Protein AF-A0A7S2BJK7-F1 (afdb_monomer_lite)

Sequence (185 aa):
RLRRDLHELDRLGMIGEIQLATLSERVDGLISAYMGMNKIDKLCLPLPYSQLLKIFSIFFVFTVPFVMAPHVGIYTPFITLFLAAGYFGLDQVGAELESPWGVDENNLALLAIGNELCENLDTLARTVLRELKEERAAVANQHAAEVAAEVDACREEAKRQQHEQITAVLRKVLPHATQSMPAVV

InterPro domains:
  IPR044669 Voltage-dependent anion channel-forming protein YneE/VCCN1/2-like [PF25539] (2-121)
  IPR044669 Voltage-dependent anion channel-forming protein YneE/VCCN1/2-like [PTHR33281] (6-161)

Secondary structure (DSSP, 8-state):
-HHHHHHHHHHTT-S-HHHHHHHHHHHHHHHHHHHHHHHHHTT---HHHHHHHHHHHHHHHHHHHHHHHHHHGGGHHHHHHHHHHHHHHHHHHHHHHT-TTSSSTTS--HHHHHHHHHHHHHHHHHHHHHHHHHHHHHHHHHHHHHHHHHHHHHHHHHHHHHHHHHHHHHHHH-TT--S------

Radius of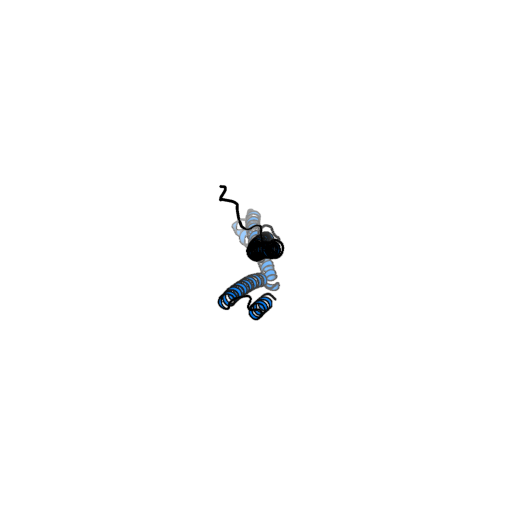 gyration: 43.46 Å; chains: 1; bounding box: 104×27×116 Å

Organism: NCBI:txid156173

Structure (mmCIF, N/CA/C/O backbone):
data_AF-A0A7S2BJK7-F1
#
_entry.id   AF-A0A7S2BJK7-F1
#
loop_
_atom_site.group_PDB
_atom_site.id
_atom_site.type_symbol
_atom_site.label_atom_id
_atom_site.label_alt_id
_atom_site.label_comp_id
_atom_site.label_asym_id
_atom_site.label_entity_id
_atom_site.label_seq_id
_atom_site.pdbx_PDB_ins_code
_atom_site.Cartn_x
_atom_site.Cartn_y
_atom_site.Cartn_z
_atom_site.occupancy
_atom_site.B_iso_or_equiv
_atom_site.auth_seq_id
_atom_site.auth_comp_id
_atom_site.auth_asym_id
_atom_site.auth_atom_id
_atom_site.pdbx_PDB_model_num
ATOM 1 N N . ARG A 1 1 ? -0.118 4.876 20.324 1.00 79.56 1 ARG A N 1
ATOM 2 C CA . ARG A 1 1 ? -1.384 5.293 20.977 1.00 79.56 1 ARG A CA 1
ATOM 3 C C . ARG A 1 1 ? -2.201 4.054 21.314 1.00 79.56 1 ARG A C 1
ATOM 5 O O . ARG A 1 1 ? -2.205 3.725 22.482 1.00 79.56 1 ARG A O 1
ATOM 12 N N . LEU A 1 2 ? -2.626 3.267 20.320 1.00 83.81 2 LEU A N 1
ATOM 13 C CA . LEU A 1 2 ? -3.377 2.010 20.493 1.00 83.81 2 LEU A CA 1
ATOM 14 C C . LEU A 1 2 ? -2.876 1.067 21.611 1.00 83.81 2 LEU A C 1
ATOM 16 O O . LEU A 1 2 ? -3.649 0.636 22.452 1.00 83.81 2 LEU A O 1
ATOM 20 N N . ARG A 1 3 ? -1.564 0.796 21.679 1.00 85.88 3 ARG A N 1
ATOM 21 C CA . ARG A 1 3 ? -0.989 -0.057 22.737 1.00 85.88 3 ARG A CA 1
ATOM 22 C C . ARG A 1 3 ? -1.177 0.509 24.149 1.00 85.88 3 ARG A C 1
ATOM 24 O O . ARG A 1 3 ? -1.358 -0.246 25.091 1.00 85.88 3 ARG A O 1
ATOM 31 N N . ARG A 1 4 ? -1.136 1.836 24.297 1.00 88.31 4 ARG A N 1
ATOM 32 C CA . ARG A 1 4 ? -1.397 2.495 25.582 1.00 88.31 4 ARG A CA 1
ATOM 33 C C . ARG A 1 4 ? -2.853 2.291 25.985 1.00 88.31 4 ARG A C 1
ATOM 35 O O . ARG A 1 4 ? -3.103 1.937 27.124 1.00 88.31 4 ARG A O 1
ATOM 42 N N . ASP A 1 5 ? -3.769 2.447 25.037 1.00 88.75 5 ASP A N 1
ATOM 43 C CA . ASP A 1 5 ? -5.204 2.303 25.284 1.00 88.75 5 ASP A CA 1
ATOM 44 C C . ASP A 1 5 ? -5.551 0.860 25.706 1.00 88.75 5 ASP A C 1
ATOM 46 O O . ASP A 1 5 ? -6.353 0.663 26.612 1.00 88.75 5 ASP A O 1
ATOM 50 N N . LEU A 1 6 ? -4.866 -0.149 25.148 1.00 88.12 6 LEU A N 1
ATOM 51 C CA . LEU A 1 6 ? -4.984 -1.547 25.592 1.00 88.12 6 LEU A CA 1
ATOM 52 C C . LEU A 1 6 ? -4.531 -1.764 27.038 1.00 88.12 6 LEU A C 1
ATOM 54 O O . LEU A 1 6 ? -5.227 -2.424 27.803 1.00 88.12 6 LEU A O 1
ATOM 58 N N . HIS A 1 7 ? -3.392 -1.188 27.426 1.00 87.25 7 HIS A N 1
ATOM 59 C CA . HIS A 1 7 ? -2.917 -1.275 28.808 1.00 87.25 7 HIS A CA 1
ATOM 60 C C . HIS A 1 7 ? -3.828 -0.534 29.797 1.00 87.25 7 HIS A C 1
ATOM 62 O O . HIS A 1 7 ? -3.935 -0.946 30.948 1.00 87.25 7 HIS A O 1
ATOM 68 N N . GLU A 1 8 ? -4.494 0.542 29.374 1.00 90.31 8 GLU A N 1
ATOM 69 C CA . GLU A 1 8 ? -5.494 1.216 30.211 1.00 90.31 8 GLU A CA 1
ATOM 70 C C . GLU A 1 8 ? -6.756 0.354 30.391 1.00 90.31 8 GLU A C 1
ATOM 72 O O . GLU A 1 8 ? -7.279 0.265 31.498 1.00 90.31 8 GLU A O 1
ATOM 77 N N . LEU A 1 9 ? -7.220 -0.342 29.347 1.00 87.75 9 LEU A N 1
ATOM 78 C CA . LEU A 1 9 ? -8.357 -1.270 29.454 1.00 87.75 9 LEU A CA 1
ATOM 79 C C . LEU A 1 9 ? -8.062 -2.461 30.379 1.00 87.75 9 LEU A C 1
ATOM 81 O O . LEU A 1 9 ? -8.937 -2.871 31.144 1.00 87.75 9 LEU A O 1
ATOM 85 N N . ASP A 1 10 ? -6.832 -2.976 30.33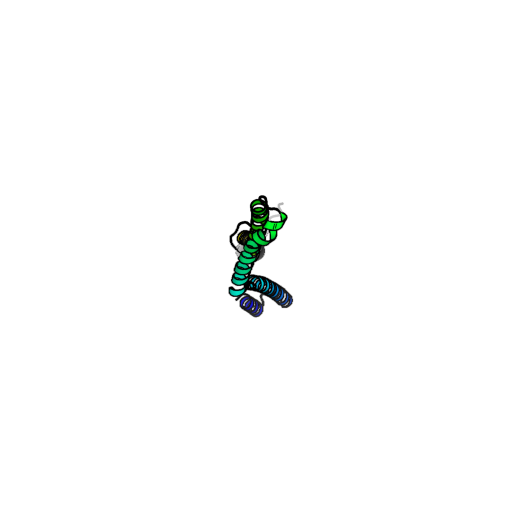4 1.00 89.38 10 ASP A N 1
ATOM 86 C CA . ASP A 1 10 ? -6.330 -4.013 31.244 1.00 89.38 10 ASP A CA 1
ATOM 87 C C . ASP A 1 10 ? -6.299 -3.516 32.697 1.00 89.38 10 ASP A C 1
ATOM 89 O O . ASP A 1 10 ? -6.856 -4.146 33.595 1.00 89.38 10 ASP A O 1
ATOM 93 N N . ARG A 1 11 ? -5.764 -2.308 32.927 1.00 88.50 11 ARG A N 1
ATOM 94 C CA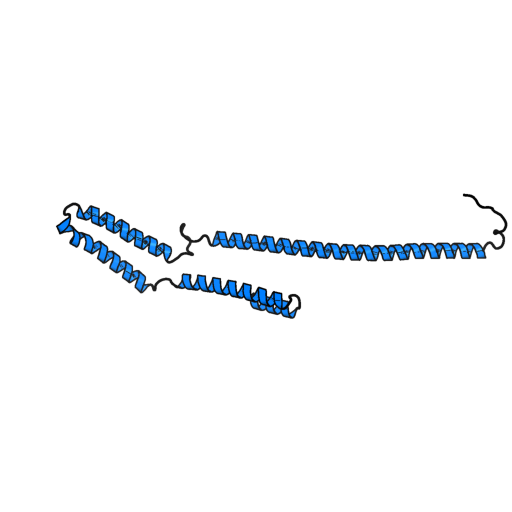 . ARG A 1 11 ? -5.774 -1.659 34.251 1.00 88.50 11 ARG A CA 1
ATOM 95 C C . ARG A 1 11 ? -7.173 -1.457 34.821 1.00 88.50 11 ARG A C 1
ATOM 97 O O . ARG A 1 11 ? -7.347 -1.526 36.035 1.00 88.50 11 ARG A O 1
ATOM 104 N N . LEU A 1 12 ? -8.151 -1.185 33.962 1.00 90.12 12 LEU A N 1
ATOM 105 C CA . LEU A 1 12 ? -9.554 -1.026 34.345 1.00 90.12 12 LEU A CA 1
ATOM 106 C C . LEU A 1 12 ? -10.272 -2.372 34.550 1.00 90.12 12 LEU A C 1
ATOM 108 O O . LEU A 1 12 ? -11.448 -2.372 34.907 1.00 90.12 12 LEU A O 1
ATOM 112 N N . GLY A 1 13 ? -9.594 -3.507 34.333 1.00 86.44 13 GLY A N 1
ATOM 113 C CA . GLY A 1 13 ? -10.163 -4.849 34.472 1.00 86.44 13 GLY A CA 1
ATOM 114 C C . GLY A 1 13 ? -11.275 -5.149 33.464 1.00 86.44 13 GLY A C 1
ATOM 115 O O . GLY A 1 13 ? -12.081 -6.046 33.694 1.00 86.44 13 GLY A O 1
ATOM 116 N N . MET A 1 14 ? -11.355 -4.382 32.369 1.00 84.25 14 MET A N 1
ATOM 117 C CA . MET A 1 14 ? -12.428 -4.499 31.374 1.00 84.25 14 MET A CA 1
ATOM 118 C C . MET A 1 14 ? -12.173 -5.589 30.327 1.00 84.25 14 MET A C 1
ATOM 120 O O . MET A 1 14 ? -13.089 -5.955 29.595 1.00 84.25 14 MET A O 1
ATOM 124 N N . ILE A 1 15 ? -10.944 -6.100 30.242 1.00 85.69 15 ILE A N 1
ATOM 125 C CA . ILE A 1 15 ? -10.534 -7.149 29.305 1.00 85.69 15 ILE A CA 1
ATOM 126 C C . ILE A 1 15 ? -9.790 -8.251 30.057 1.00 85.69 15 ILE A C 1
ATOM 128 O O . ILE A 1 15 ? -8.997 -7.976 30.953 1.00 85.69 15 ILE A O 1
ATOM 132 N N . GLY A 1 16 ? -10.061 -9.508 29.704 1.00 86.81 16 GLY A N 1
ATOM 133 C CA . GLY A 1 16 ? -9.366 -10.653 30.296 1.00 86.81 16 GLY A CA 1
ATOM 134 C C . GLY A 1 16 ? -7.948 -10.822 29.740 1.00 86.81 16 GLY A C 1
ATOM 135 O O . GLY A 1 16 ? -7.671 -10.438 28.605 1.00 86.81 16 GLY A O 1
ATOM 136 N N . GLU A 1 17 ? -7.065 -11.481 30.492 1.00 87.62 17 GLU A N 1
ATOM 137 C CA . GLU A 1 17 ? -5.652 -11.688 30.120 1.00 87.62 17 GLU A CA 1
ATOM 138 C C . GLU A 1 17 ? -5.482 -12.349 28.735 1.00 87.62 17 GLU A C 1
ATOM 140 O O . GLU A 1 17 ? -4.688 -11.902 27.907 1.00 87.62 17 GLU A O 1
ATOM 145 N N . ILE A 1 18 ? -6.303 -13.360 28.427 1.00 89.56 18 ILE A N 1
ATOM 146 C CA . ILE A 1 18 ? -6.294 -14.048 27.123 1.00 89.56 18 ILE A CA 1
ATOM 147 C C . ILE A 1 18 ? -6.727 -13.102 25.988 1.00 89.56 18 ILE A C 1
ATOM 149 O O . ILE A 1 18 ? -6.167 -13.137 24.888 1.00 89.56 18 ILE A O 1
ATOM 153 N N . GLN A 1 19 ? -7.716 -12.240 26.244 1.00 88.50 19 GLN A N 1
ATOM 154 C CA . GLN A 1 19 ? -8.206 -11.267 25.263 1.00 88.50 19 GLN A CA 1
ATOM 155 C C . GLN A 1 19 ? -7.153 -10.188 25.003 1.00 88.50 19 GLN A C 1
ATOM 157 O O . GLN A 1 19 ? -6.914 -9.841 23.846 1.00 88.50 19 GLN A O 1
ATOM 162 N N . LEU A 1 20 ? -6.481 -9.710 26.055 1.00 89.56 20 LEU A N 1
ATOM 163 C CA . LEU A 1 20 ? -5.379 -8.757 25.949 1.00 89.56 20 LEU A CA 1
ATOM 164 C C . LEU A 1 20 ? -4.221 -9.332 25.128 1.00 89.56 20 LEU A C 1
ATOM 166 O O . LEU A 1 20 ? -3.739 -8.662 24.214 1.00 89.56 20 LEU A O 1
ATOM 170 N N . ALA A 1 21 ? -3.806 -10.570 25.412 1.00 89.44 21 ALA A N 1
ATOM 171 C CA . ALA A 1 21 ? -2.742 -11.241 24.669 1.00 89.44 21 ALA A CA 1
ATOM 172 C C . ALA A 1 21 ? -3.096 -11.367 23.179 1.00 89.44 21 ALA A C 1
ATOM 174 O O . ALA A 1 21 ? -2.317 -10.958 22.316 1.00 89.44 21 ALA A O 1
ATOM 175 N N . THR A 1 22 ? -4.314 -11.836 22.885 1.00 92.62 22 THR A N 1
ATOM 176 C CA . THR A 1 22 ? -4.813 -11.969 21.508 1.00 92.62 22 THR A CA 1
ATOM 177 C C . THR A 1 22 ? -4.839 -10.616 20.798 1.00 92.62 22 THR A C 1
ATOM 179 O O . THR A 1 22 ? -4.395 -10.493 19.658 1.00 92.62 22 THR A O 1
ATOM 182 N N . LEU A 1 23 ? -5.343 -9.571 21.455 1.00 90.44 23 LEU A N 1
ATOM 183 C CA . LEU A 1 23 ? -5.463 -8.247 20.853 1.00 90.44 23 LEU A CA 1
ATOM 184 C C . LEU A 1 23 ? -4.093 -7.593 20.639 1.00 90.44 23 LEU A C 1
ATOM 186 O O . LEU A 1 23 ? -3.870 -6.987 19.591 1.00 90.44 23 LEU A O 1
ATOM 190 N N . SER A 1 24 ? -3.153 -7.770 21.571 1.00 91.56 24 SER A N 1
ATOM 191 C CA . SER A 1 24 ? -1.766 -7.327 21.396 1.00 91.56 24 SER A CA 1
ATOM 192 C C . SER A 1 24 ? -1.119 -7.994 20.182 1.00 91.56 24 SER A C 1
ATOM 194 O O . SER A 1 24 ? -0.509 -7.301 19.370 1.00 91.56 24 SER A O 1
ATOM 196 N N . GLU A 1 25 ? -1.308 -9.305 20.004 1.00 93.75 25 GLU A N 1
ATOM 197 C CA . GLU A 1 25 ? -0.796 -10.038 18.840 1.00 93.75 25 GLU A CA 1
ATOM 198 C C . GLU A 1 25 ? -1.386 -9.504 17.523 1.00 93.75 25 GLU A C 1
ATOM 200 O O . GLU A 1 25 ? -0.655 -9.275 16.557 1.00 93.75 25 GLU A O 1
ATOM 205 N N . ARG A 1 26 ? -2.697 -9.222 17.481 1.00 93.44 26 ARG A N 1
ATOM 206 C CA . ARG A 1 26 ? -3.344 -8.618 16.298 1.00 93.44 26 ARG A CA 1
ATOM 207 C C . ARG A 1 26 ? -2.770 -7.239 15.972 1.00 93.44 26 ARG A C 1
ATOM 209 O O . ARG A 1 26 ? -2.543 -6.931 14.800 1.00 93.44 26 ARG A O 1
ATOM 216 N N . VAL A 1 27 ? -2.519 -6.418 16.992 1.00 93.00 27 VAL A N 1
ATOM 217 C CA . VAL A 1 27 ? -1.909 -5.091 16.825 1.00 93.00 27 VAL A CA 1
ATOM 218 C C . VAL A 1 27 ? -0.474 -5.202 16.319 1.00 93.00 27 VAL A C 1
ATOM 220 O O . VAL A 1 27 ? -0.088 -4.455 15.419 1.00 93.00 27 VAL A O 1
ATOM 223 N N . ASP A 1 28 ? 0.303 -6.145 16.843 1.00 93.56 28 ASP A N 1
ATOM 224 C CA . ASP A 1 28 ? 1.668 -6.394 16.381 1.00 93.56 28 ASP A CA 1
ATOM 225 C C . ASP A 1 28 ? 1.692 -6.883 14.929 1.00 93.56 28 ASP A C 1
ATOM 227 O O . ASP A 1 28 ? 2.518 -6.420 14.138 1.00 93.56 28 ASP A O 1
ATOM 231 N N . GLY A 1 29 ? 0.726 -7.720 14.540 1.00 95.56 29 GLY A N 1
ATOM 232 C CA . GLY A 1 29 ? 0.508 -8.114 13.148 1.00 95.56 29 GLY A CA 1
ATOM 233 C C . GLY A 1 29 ? 0.257 -6.917 12.225 1.00 95.56 29 GLY A C 1
ATOM 234 O O . GLY A 1 29 ? 0.895 -6.805 11.176 1.00 95.56 29 GLY A O 1
ATOM 235 N N . LEU A 1 30 ? -0.602 -5.976 12.634 1.00 93.19 30 LEU A N 1
ATOM 236 C CA . LEU A 1 30 ? -0.876 -4.755 11.866 1.00 93.19 30 LEU A CA 1
ATOM 237 C C . LEU A 1 30 ? 0.370 -3.867 11.730 1.00 93.19 30 LEU A C 1
ATOM 239 O O . LEU A 1 30 ? 0.657 -3.358 10.646 1.00 93.19 30 LEU A O 1
ATOM 243 N N . ILE A 1 31 ? 1.130 -3.698 12.817 1.00 94.12 31 ILE A N 1
ATOM 244 C CA . ILE A 1 31 ? 2.381 -2.926 12.803 1.00 94.12 31 ILE A CA 1
ATOM 245 C C . ILE A 1 31 ? 3.397 -3.581 11.865 1.00 94.12 31 ILE A C 1
ATOM 247 O O . ILE A 1 31 ? 4.037 -2.881 11.082 1.00 94.12 31 ILE A O 1
ATOM 251 N N . SER A 1 32 ? 3.529 -4.907 11.913 1.00 95.75 32 SER A N 1
ATOM 252 C CA . SER A 1 32 ? 4.434 -5.657 11.039 1.00 95.75 32 SER A CA 1
ATOM 253 C C . SER A 1 32 ? 4.071 -5.477 9.562 1.00 95.75 32 SER A C 1
ATOM 255 O O . SER A 1 32 ? 4.936 -5.134 8.753 1.00 95.75 32 SER A O 1
ATOM 257 N N . ALA A 1 33 ? 2.784 -5.593 9.217 1.00 94.00 33 ALA A N 1
ATOM 258 C CA . ALA A 1 33 ? 2.298 -5.350 7.860 1.00 94.00 33 ALA A CA 1
ATOM 259 C C . ALA A 1 33 ? 2.572 -3.907 7.400 1.00 94.00 33 ALA A C 1
ATOM 261 O O . ALA A 1 33 ? 3.090 -3.695 6.303 1.00 94.00 33 ALA A O 1
ATOM 262 N N . TYR A 1 34 ? 2.309 -2.916 8.260 1.00 92.12 34 TYR A N 1
ATOM 263 C CA . TYR A 1 34 ? 2.614 -1.511 7.979 1.00 92.12 34 TYR A CA 1
ATOM 264 C C . TYR A 1 34 ? 4.108 -1.269 7.743 1.00 92.12 34 TYR A C 1
ATOM 266 O O . TYR A 1 34 ? 4.486 -0.593 6.787 1.00 92.12 34 TYR A O 1
ATOM 274 N N . MET A 1 35 ? 4.971 -1.848 8.577 1.00 93.56 35 MET A N 1
ATOM 275 C CA . MET A 1 35 ? 6.420 -1.755 8.397 1.00 93.56 35 MET A CA 1
ATOM 276 C C . MET A 1 35 ? 6.878 -2.442 7.108 1.00 93.56 35 MET A C 1
ATOM 278 O O . MET A 1 35 ? 7.785 -1.935 6.450 1.00 93.56 35 MET A O 1
ATOM 282 N N . GLY A 1 36 ? 6.236 -3.547 6.721 1.00 92.44 36 GLY A N 1
ATOM 283 C CA . GLY A 1 36 ? 6.449 -4.206 5.434 1.00 92.44 36 GLY A CA 1
ATOM 284 C C . GLY A 1 36 ? 6.137 -3.285 4.256 1.00 92.44 36 GLY A C 1
ATOM 285 O O . GLY A 1 36 ? 6.996 -3.091 3.398 1.00 92.44 36 GLY A O 1
ATOM 286 N N . MET A 1 37 ? 4.962 -2.647 4.259 1.00 90.50 37 MET A N 1
ATOM 287 C CA . MET A 1 37 ? 4.580 -1.671 3.228 1.00 90.50 37 MET A CA 1
ATOM 288 C C . MET A 1 37 ? 5.556 -0.490 3.182 1.00 90.50 37 MET A C 1
ATOM 290 O O . MET A 1 37 ? 6.104 -0.188 2.131 1.00 90.50 37 MET A O 1
ATOM 294 N N . ASN A 1 38 ? 5.868 0.106 4.336 1.00 89.19 38 ASN A N 1
ATOM 295 C CA . ASN A 1 38 ? 6.811 1.224 4.454 1.00 89.19 38 ASN A CA 1
ATOM 296 C C . ASN A 1 38 ? 8.231 0.857 3.993 1.00 89.19 38 ASN A C 1
ATOM 298 O O . ASN A 1 38 ? 8.975 1.709 3.518 1.00 89.19 38 ASN A O 1
ATOM 302 N N . LYS A 1 39 ? 8.640 -0.406 4.159 1.00 90.56 39 LYS A N 1
ATOM 303 C CA . LYS A 1 39 ? 9.922 -0.884 3.644 1.00 90.56 39 LYS A CA 1
ATOM 304 C C . LYS A 1 39 ? 9.905 -0.896 2.125 1.00 90.56 39 LYS A C 1
ATOM 306 O O . LYS A 1 39 ? 10.843 -0.378 1.541 1.00 90.56 39 LYS A O 1
ATOM 311 N N . ILE A 1 40 ? 8.874 -1.478 1.515 1.00 88.19 40 ILE A N 1
ATOM 312 C CA . ILE A 1 40 ? 8.778 -1.578 0.057 1.00 88.19 40 ILE A CA 1
ATOM 313 C C . ILE A 1 40 ? 8.612 -0.169 -0.560 1.00 88.19 40 ILE A C 1
ATOM 315 O O . ILE A 1 40 ? 9.263 0.117 -1.554 1.00 88.19 40 ILE A O 1
ATOM 319 N N . ASP A 1 41 ? 7.892 0.749 0.092 1.00 85.38 41 ASP A N 1
ATOM 320 C CA . ASP A 1 41 ? 7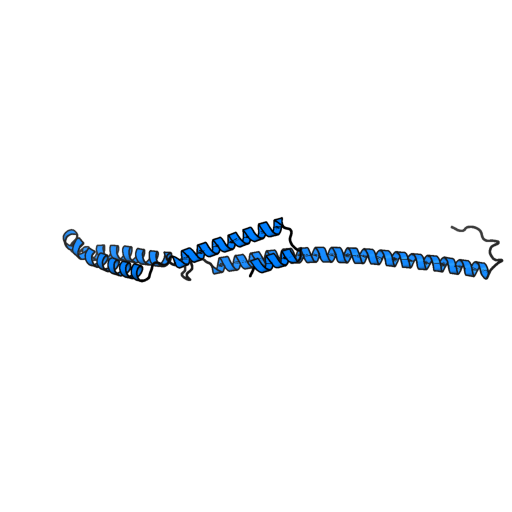.796 2.172 -0.300 1.00 85.38 41 ASP A CA 1
ATOM 321 C C . ASP A 1 41 ? 9.146 2.893 -0.262 1.00 85.38 41 ASP A C 1
ATOM 323 O O . ASP A 1 41 ? 9.484 3.690 -1.130 1.00 85.38 41 ASP A O 1
ATOM 327 N N . LYS A 1 42 ? 9.991 2.547 0.708 1.00 82.31 42 LYS A N 1
ATOM 328 C CA . LYS A 1 42 ? 11.341 3.109 0.829 1.00 82.31 42 LYS A CA 1
ATOM 329 C C . LYS A 1 42 ? 12.397 2.380 0.004 1.00 82.31 42 LYS A C 1
ATOM 331 O O . LYS A 1 42 ? 13.550 2.810 0.029 1.00 82.31 42 LYS A O 1
ATOM 336 N N . LEU A 1 43 ? 12.048 1.298 -0.698 1.00 81.94 43 LEU A N 1
ATOM 337 C CA . LEU A 1 43 ? 12.975 0.597 -1.595 1.00 81.94 43 LEU A CA 1
ATOM 338 C C . LEU A 1 43 ? 13.206 1.340 -2.914 1.00 81.94 43 LEU A C 1
ATOM 340 O O . LEU A 1 43 ? 13.990 0.844 -3.723 1.00 81.94 43 LEU A O 1
ATOM 344 N N . CYS A 1 44 ? 12.589 2.510 -3.116 1.00 73.56 44 CYS A N 1
ATOM 345 C CA . CYS A 1 44 ? 12.892 3.400 -4.231 1.00 73.56 44 CYS A CA 1
ATOM 346 C C . CYS A 1 44 ? 14.404 3.466 -4.466 1.00 73.56 44 CYS A C 1
ATOM 348 O O . CYS A 1 44 ? 15.185 3.779 -3.557 1.00 73.56 44 CYS A O 1
ATOM 350 N N . LEU A 1 45 ? 14.813 3.126 -5.688 1.00 80.12 45 LEU A N 1
ATOM 351 C CA . LEU A 1 45 ? 16.216 3.095 -6.062 1.00 80.12 45 LEU A CA 1
ATOM 352 C C . LEU A 1 45 ? 16.843 4.466 -5.774 1.00 80.12 45 LEU A C 1
ATOM 354 O O . LEU A 1 45 ? 16.214 5.500 -6.023 1.00 80.12 45 LEU A O 1
ATOM 358 N N . PRO A 1 46 ? 18.078 4.519 -5.242 1.00 86.62 46 PRO A N 1
ATOM 359 C CA . PRO A 1 46 ? 18.745 5.790 -5.020 1.00 86.62 46 PRO A CA 1
ATOM 360 C C . PRO A 1 46 ? 18.755 6.616 -6.307 1.00 86.62 46 PRO A C 1
ATOM 362 O O . PRO A 1 46 ? 19.126 6.102 -7.360 1.00 86.62 46 PRO A O 1
ATOM 365 N N . LEU A 1 47 ? 18.425 7.907 -6.212 1.00 85.06 47 LEU A N 1
ATOM 366 C CA . LEU A 1 47 ? 18.343 8.820 -7.361 1.00 85.06 47 LEU A CA 1
ATOM 367 C C . LEU A 1 47 ? 19.522 8.696 -8.360 1.00 85.06 47 LEU A C 1
ATOM 369 O O . LEU A 1 47 ? 19.269 8.678 -9.567 1.00 85.06 47 LEU A O 1
ATOM 373 N N . PRO A 1 48 ? 20.796 8.558 -7.924 1.00 91.94 48 PRO A N 1
ATOM 374 C CA . PRO A 1 48 ? 21.912 8.409 -8.859 1.00 91.94 48 PRO A CA 1
ATOM 375 C C . PRO A 1 48 ? 21.842 7.133 -9.708 1.00 91.94 48 PRO A C 1
ATOM 377 O O . PRO A 1 48 ? 22.313 7.126 -10.843 1.00 91.94 48 PRO A O 1
ATOM 380 N N . TYR A 1 49 ? 21.257 6.057 -9.177 1.00 90.44 49 TYR A N 1
ATOM 381 C CA . TYR A 1 49 ? 21.128 4.784 -9.879 1.00 90.44 49 TYR A CA 1
ATOM 382 C C . TYR A 1 49 ? 20.112 4.881 -11.021 1.00 90.44 49 TYR A C 1
ATOM 384 O O . TYR A 1 49 ? 20.450 4.559 -12.159 1.00 90.44 49 TYR A O 1
ATOM 392 N N . SER A 1 50 ? 18.918 5.419 -10.759 1.00 89.69 50 SER A N 1
ATOM 393 C CA . SER A 1 50 ? 17.891 5.617 -11.794 1.00 89.69 50 SER A CA 1
ATOM 394 C C . SER A 1 50 ? 18.366 6.579 -12.891 1.00 89.69 50 SER A C 1
ATOM 396 O O . SER A 1 50 ? 18.135 6.347 -14.078 1.00 89.69 50 SER A O 1
ATOM 398 N N . GLN A 1 51 ? 19.117 7.625 -12.526 1.00 92.81 51 GLN A N 1
ATOM 399 C CA . GLN A 1 51 ? 19.732 8.531 -13.503 1.00 92.81 51 GLN A CA 1
ATOM 400 C C . GLN A 1 51 ? 20.775 7.823 -14.375 1.00 92.81 51 GLN A C 1
ATOM 402 O O . GLN A 1 51 ? 20.772 7.992 -15.597 1.00 92.81 51 GLN A O 1
ATOM 407 N N . LEU A 1 52 ? 21.647 7.010 -13.770 1.00 94.62 52 LEU A N 1
ATOM 408 C CA . LEU A 1 52 ? 22.661 6.259 -14.507 1.00 94.62 52 LEU A CA 1
ATOM 409 C C . LEU A 1 52 ? 22.025 5.250 -15.473 1.00 94.62 52 LEU A C 1
ATOM 411 O O . LEU A 1 52 ? 22.463 5.153 -16.621 1.00 94.62 52 LEU A O 1
ATOM 415 N N . LEU A 1 53 ? 20.965 4.557 -15.046 1.00 92.75 53 LEU A N 1
ATOM 416 C CA . LEU A 1 53 ? 20.195 3.651 -15.902 1.00 92.75 53 LEU A CA 1
ATOM 417 C C . LEU A 1 53 ? 19.581 4.375 -17.101 1.00 92.75 53 LEU A C 1
ATOM 419 O O . LEU A 1 53 ? 19.673 3.876 -18.226 1.00 92.75 53 LEU A O 1
ATOM 423 N N . LYS A 1 54 ? 19.014 5.570 -16.897 1.00 93.25 54 LYS A N 1
ATOM 424 C CA . LYS A 1 54 ? 18.442 6.363 -17.993 1.00 93.25 54 LYS A CA 1
ATOM 425 C C . LYS A 1 54 ? 19.509 6.782 -19.003 1.00 93.25 54 LYS A C 1
ATOM 427 O O . LYS A 1 54 ? 19.303 6.653 -20.209 1.00 93.25 54 LYS A O 1
ATOM 432 N N . ILE A 1 55 ? 20.665 7.235 -18.517 1.00 95.88 55 ILE A N 1
ATOM 433 C CA . ILE A 1 55 ? 21.799 7.617 -19.368 1.00 95.88 55 ILE A CA 1
ATOM 434 C C . ILE A 1 55 ? 22.279 6.406 -20.179 1.00 95.88 55 ILE A C 1
ATOM 436 O O . ILE A 1 55 ? 22.394 6.499 -21.401 1.00 95.88 55 ILE A O 1
ATOM 440 N N . PHE A 1 56 ? 22.496 5.258 -19.531 1.00 95.50 56 PHE A N 1
ATOM 441 C CA . PHE A 1 56 ? 22.931 4.031 -20.204 1.00 95.50 56 PHE A CA 1
ATOM 442 C C . PHE A 1 56 ? 21.925 3.559 -21.262 1.00 95.50 56 PHE A C 1
ATOM 444 O O . PHE A 1 56 ? 22.311 3.223 -22.380 1.00 95.50 56 PHE A O 1
ATOM 451 N N . SER A 1 57 ? 20.634 3.610 -20.941 1.00 94.12 57 SER A N 1
ATOM 452 C CA . SER A 1 57 ? 19.534 3.274 -21.848 1.00 94.12 57 SER A CA 1
ATOM 453 C C . SER A 1 57 ? 19.528 4.134 -23.113 1.00 94.12 57 SER A C 1
ATOM 455 O O . SER A 1 57 ? 19.391 3.615 -24.222 1.00 94.12 57 SER A O 1
ATOM 457 N N . ILE A 1 58 ? 19.751 5.443 -22.966 1.00 94.56 58 ILE A N 1
ATOM 458 C CA . ILE A 1 58 ? 19.861 6.366 -24.103 1.00 94.56 58 ILE A CA 1
ATOM 459 C C . ILE A 1 58 ? 21.086 6.022 -24.959 1.00 94.56 58 ILE A C 1
ATOM 461 O O . ILE A 1 58 ? 20.963 5.933 -26.181 1.00 94.56 58 ILE A O 1
ATOM 465 N N . PHE A 1 59 ? 22.248 5.771 -24.344 1.00 96.44 59 PHE A N 1
ATOM 466 C CA . PHE A 1 59 ? 23.453 5.358 -25.075 1.00 96.44 59 PHE A CA 1
ATOM 467 C C . PHE A 1 59 ? 23.263 4.037 -25.825 1.00 96.44 59 PHE A C 1
ATOM 469 O O . PHE A 1 59 ? 23.716 3.908 -26.966 1.00 96.44 59 PHE A O 1
ATOM 476 N N . PHE A 1 60 ? 22.578 3.069 -25.215 1.00 94.94 60 PHE A N 1
ATOM 477 C CA . PHE A 1 60 ? 22.286 1.783 -25.836 1.00 94.94 60 PHE A CA 1
ATOM 478 C C . PHE A 1 60 ? 21.443 1.964 -27.103 1.00 94.94 60 PHE A C 1
ATOM 480 O O . PHE A 1 60 ? 21.886 1.583 -28.188 1.00 94.94 60 PHE A O 1
ATOM 487 N N . VAL A 1 61 ? 20.288 2.632 -26.998 1.00 95.00 61 VAL A N 1
ATOM 488 C CA . VAL A 1 61 ? 19.399 2.882 -28.147 1.00 95.00 61 VAL A CA 1
ATOM 489 C C . VAL A 1 61 ? 20.092 3.732 -29.219 1.00 95.00 61 VAL A C 1
ATOM 491 O O . VAL A 1 61 ? 19.920 3.473 -30.408 1.00 95.00 61 VAL A O 1
ATOM 494 N N . PHE A 1 62 ? 20.928 4.697 -28.821 1.00 95.12 62 PHE A N 1
ATOM 495 C CA . PHE A 1 62 ? 21.712 5.508 -29.755 1.00 95.12 62 PHE A CA 1
ATOM 496 C C . PHE A 1 62 ? 22.767 4.695 -30.519 1.00 95.12 62 PHE A C 1
ATOM 498 O O . PHE A 1 62 ? 23.049 4.999 -31.674 1.00 95.12 62 PHE A O 1
ATOM 505 N N . THR A 1 63 ? 23.331 3.647 -29.913 1.00 96.06 63 THR A N 1
ATOM 506 C CA . THR A 1 63 ? 24.376 2.812 -30.534 1.00 96.06 63 THR A CA 1
ATOM 507 C C . THR A 1 63 ? 23.798 1.779 -31.510 1.00 96.06 63 THR A C 1
ATOM 509 O O . THR A 1 63 ? 24.420 1.474 -32.530 1.00 96.06 63 THR A O 1
ATOM 512 N N . VAL A 1 64 ? 22.585 1.277 -31.253 1.00 95.31 64 VAL A N 1
ATOM 513 C CA . VAL A 1 64 ? 21.882 0.288 -32.096 1.00 95.31 64 VAL A CA 1
ATOM 514 C C . VAL A 1 64 ? 21.871 0.612 -33.602 1.00 95.31 64 VAL A C 1
ATOM 516 O O . VAL A 1 64 ? 22.221 -0.282 -34.377 1.00 95.31 64 VAL A O 1
ATOM 519 N N . PRO A 1 65 ? 21.512 1.823 -34.077 1.00 93.88 65 PRO A N 1
ATOM 520 C CA . PRO A 1 65 ? 21.466 2.102 -35.512 1.00 93.88 65 PRO A CA 1
ATOM 521 C C . PRO A 1 65 ? 22.842 1.992 -36.177 1.00 93.88 65 PRO A C 1
ATOM 523 O O . PRO A 1 65 ? 22.924 1.540 -37.315 1.00 93.88 65 PRO A O 1
ATOM 526 N N . PHE A 1 66 ? 23.927 2.332 -35.474 1.00 94.44 66 PHE A N 1
ATOM 527 C CA . PHE A 1 66 ? 25.290 2.187 -35.999 1.00 94.44 66 PHE A CA 1
ATOM 528 C C . PHE A 1 66 ? 25.692 0.720 -36.141 1.00 94.44 66 PHE A C 1
ATOM 530 O O . PHE A 1 66 ? 26.334 0.350 -37.122 1.00 94.44 66 PHE A O 1
ATOM 537 N N . VAL A 1 67 ? 25.274 -0.120 -35.192 1.00 94.06 67 VAL A N 1
ATOM 538 C CA . VAL A 1 67 ? 25.507 -1.570 -35.241 1.00 94.06 67 VAL A CA 1
ATOM 539 C C . VAL A 1 67 ? 24.674 -2.222 -36.343 1.00 94.06 67 VAL A C 1
ATOM 541 O O . VAL A 1 67 ? 25.159 -3.114 -37.030 1.00 94.06 67 VAL A O 1
ATOM 544 N N . MET A 1 68 ? 23.433 -1.773 -36.546 1.00 93.44 68 MET A N 1
ATOM 545 C CA . MET A 1 68 ? 22.516 -2.373 -37.518 1.00 93.44 68 MET A CA 1
ATOM 546 C C . MET A 1 68 ? 22.665 -1.842 -38.946 1.00 93.44 68 MET A C 1
ATOM 548 O O . MET A 1 68 ? 22.273 -2.536 -39.885 1.00 93.44 68 MET A O 1
ATOM 552 N N . ALA A 1 69 ? 23.221 -0.646 -39.154 1.00 93.50 69 ALA A N 1
ATOM 553 C CA . ALA A 1 69 ? 23.384 -0.056 -40.487 1.00 93.50 69 ALA A CA 1
ATOM 554 C C . ALA A 1 69 ? 24.076 -0.989 -41.511 1.00 93.50 69 ALA A C 1
ATOM 556 O O . ALA A 1 69 ? 23.552 -1.110 -42.621 1.00 93.50 69 ALA A O 1
ATOM 557 N N . PRO A 1 70 ? 25.165 -1.716 -41.174 1.00 92.94 70 PRO A N 1
ATOM 558 C CA . PRO A 1 70 ? 25.814 -2.643 -42.106 1.00 92.94 70 PRO A CA 1
ATOM 559 C C . PRO A 1 70 ? 24.984 -3.891 -42.441 1.00 92.94 70 PRO A C 1
ATOM 561 O O . PRO A 1 70 ? 25.211 -4.509 -43.476 1.00 92.94 70 PRO A O 1
ATOM 564 N N . HIS A 1 71 ? 24.043 -4.282 -41.575 1.00 92.81 71 HIS A N 1
ATOM 565 C CA . HIS A 1 71 ? 23.272 -5.519 -41.724 1.00 92.81 71 HIS A CA 1
ATOM 566 C C . HIS A 1 71 ? 21.952 -5.323 -42.474 1.00 92.81 71 HIS A C 1
ATOM 568 O O . HIS A 1 71 ? 21.548 -6.208 -43.226 1.00 92.81 71 HIS A O 1
ATOM 574 N N . VAL A 1 72 ? 21.270 -4.189 -42.263 1.00 91.88 72 VAL A N 1
ATOM 575 C CA . VAL A 1 72 ? 19.885 -3.984 -42.737 1.00 91.88 72 VAL A CA 1
ATOM 576 C C . VAL A 1 72 ? 19.682 -2.729 -43.595 1.00 91.88 72 VAL A C 1
ATOM 578 O O . VAL A 1 72 ? 18.601 -2.541 -44.161 1.00 91.88 72 VAL A O 1
ATOM 581 N N . GLY A 1 73 ? 20.713 -1.892 -43.754 1.00 91.94 73 GLY A N 1
ATOM 582 C CA . GLY A 1 73 ? 20.715 -0.757 -44.680 1.00 91.94 73 GLY A CA 1
ATOM 583 C C . GLY A 1 73 ? 19.552 0.218 -44.457 1.00 91.94 73 GLY A C 1
ATOM 584 O O . GLY A 1 73 ? 19.398 0.797 -43.387 1.00 91.94 73 GLY A O 1
ATOM 585 N N . ILE A 1 74 ? 18.709 0.414 -45.476 1.00 93.56 74 ILE A N 1
ATOM 586 C CA . ILE A 1 74 ? 17.603 1.390 -45.434 1.00 93.56 74 ILE A CA 1
ATOM 587 C C . ILE A 1 74 ? 16.506 1.040 -44.415 1.00 93.56 74 ILE A C 1
ATOM 589 O O . ILE A 1 74 ? 15.754 1.916 -43.993 1.00 93.56 74 ILE A O 1
ATOM 593 N N . TYR A 1 75 ? 16.419 -0.224 -43.989 1.00 94.56 75 TYR A N 1
ATOM 594 C CA . TYR A 1 75 ? 15.438 -0.663 -42.993 1.00 94.56 75 TYR A CA 1
ATOM 595 C C . TYR A 1 75 ? 15.883 -0.400 -41.547 1.00 94.56 75 TYR A C 1
ATOM 597 O O . TYR A 1 75 ? 15.062 -0.467 -40.631 1.00 94.56 75 TYR A O 1
ATOM 605 N N . THR A 1 76 ? 17.155 -0.051 -41.328 1.00 94.25 76 THR A N 1
ATOM 606 C CA . THR A 1 76 ? 17.721 0.267 -40.010 1.00 94.25 76 THR A CA 1
ATOM 607 C C . THR A 1 76 ? 16.893 1.262 -39.185 1.00 94.25 76 THR A C 1
ATOM 609 O O . THR A 1 76 ? 16.637 0.942 -38.022 1.00 94.25 76 THR A O 1
ATOM 612 N N . PRO A 1 77 ? 16.419 2.418 -39.702 1.00 92.75 77 PRO A N 1
ATOM 613 C CA . PRO A 1 77 ? 15.592 3.334 -38.912 1.00 92.75 77 PRO A CA 1
ATOM 614 C C . PRO A 1 77 ? 14.276 2.706 -38.438 1.00 92.75 77 PRO A C 1
ATOM 616 O O . PRO A 1 77 ? 13.885 2.936 -37.300 1.00 92.75 77 PRO A O 1
ATOM 619 N N . PHE A 1 78 ? 13.619 1.873 -39.251 1.00 95.38 78 PHE A N 1
ATOM 620 C CA . PHE A 1 78 ? 12.360 1.221 -38.868 1.00 95.38 78 PHE A CA 1
ATOM 621 C C . PHE A 1 78 ? 12.561 0.207 -37.739 1.00 95.38 78 PHE A C 1
ATOM 623 O O . PHE A 1 78 ? 11.823 0.212 -36.755 1.00 95.38 78 PHE A O 1
ATOM 630 N N . ILE A 1 79 ? 13.593 -0.632 -37.855 1.00 94.00 79 ILE A N 1
ATOM 631 C CA . ILE A 1 79 ? 13.913 -1.648 -36.843 1.00 94.00 79 ILE A CA 1
ATOM 632 C C . ILE A 1 79 ? 14.381 -0.983 -35.546 1.00 94.00 79 ILE A C 1
ATOM 634 O O . ILE A 1 79 ? 13.962 -1.374 -34.458 1.00 94.00 79 ILE A O 1
ATOM 638 N N . THR A 1 80 ? 15.214 0.053 -35.658 1.00 95.31 80 THR A N 1
ATOM 639 C CA . THR A 1 80 ? 15.717 0.805 -34.500 1.00 95.31 80 THR A CA 1
ATOM 640 C C . THR A 1 80 ? 14.580 1.530 -33.786 1.00 95.31 80 THR A C 1
ATOM 642 O O . THR A 1 80 ? 14.536 1.516 -32.560 1.00 95.31 80 THR A O 1
ATOM 645 N N . LEU A 1 81 ? 13.632 2.113 -34.528 1.00 95.62 81 LEU A N 1
ATOM 646 C CA . LEU A 1 81 ? 12.450 2.759 -33.960 1.00 95.62 81 LEU A CA 1
ATOM 647 C C . LEU A 1 81 ? 11.574 1.761 -33.197 1.00 95.62 81 LEU A C 1
ATOM 649 O O . LEU A 1 81 ? 11.153 2.053 -32.081 1.00 95.62 81 LEU A O 1
ATOM 653 N N . PHE A 1 82 ? 11.333 0.578 -33.769 1.00 95.94 82 PHE A N 1
ATOM 654 C CA . PHE A 1 82 ? 10.577 -0.479 -33.099 1.00 95.94 82 PHE A CA 1
ATOM 655 C C . PHE A 1 82 ? 11.263 -0.935 -31.802 1.00 95.94 82 PHE A C 1
ATOM 657 O O . PHE A 1 82 ? 10.617 -1.025 -30.757 1.00 95.94 82 PHE A O 1
ATOM 664 N N . LEU A 1 83 ? 12.581 -1.158 -31.843 1.00 95.62 83 LEU A N 1
ATOM 665 C CA . LEU A 1 83 ? 13.353 -1.535 -30.658 1.00 95.62 83 LEU A CA 1
ATOM 666 C C . LEU A 1 83 ? 13.335 -0.432 -29.591 1.00 95.62 83 LEU A C 1
ATOM 668 O O . LEU A 1 83 ? 13.135 -0.726 -28.416 1.00 95.62 83 LEU A O 1
ATOM 672 N N . ALA A 1 84 ? 13.516 0.827 -29.995 1.00 96.00 84 ALA A N 1
ATOM 673 C CA . ALA A 1 84 ? 13.471 1.979 -29.100 1.00 96.00 84 ALA A CA 1
ATOM 674 C C . ALA A 1 84 ? 12.105 2.105 -28.416 1.00 96.00 84 ALA A C 1
ATOM 676 O O . ALA A 1 84 ? 12.048 2.300 -27.205 1.00 96.00 84 ALA A O 1
ATOM 677 N N . ALA A 1 85 ? 11.014 1.945 -29.171 1.00 96.06 85 ALA A N 1
ATOM 678 C CA . ALA A 1 85 ? 9.662 1.973 -28.625 1.00 96.06 85 ALA A CA 1
ATOM 679 C C . ALA A 1 85 ? 9.451 0.869 -27.576 1.00 96.06 85 ALA A C 1
ATOM 681 O O . ALA A 1 85 ? 8.931 1.146 -26.498 1.00 96.06 85 ALA A O 1
ATOM 682 N N . GLY A 1 86 ? 9.911 -0.358 -27.851 1.00 95.94 86 GLY 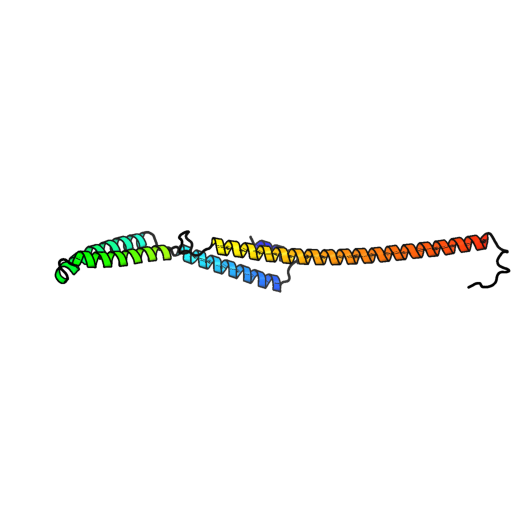A N 1
ATOM 683 C CA . GLY A 1 86 ? 9.841 -1.456 -26.884 1.00 95.94 86 GLY A CA 1
ATOM 684 C C . GLY A 1 86 ? 10.688 -1.204 -25.635 1.00 95.94 86 GLY A C 1
ATOM 685 O O . GLY A 1 86 ? 10.212 -1.374 -24.517 1.00 95.94 86 GLY A O 1
ATOM 686 N N . TYR A 1 87 ? 11.930 -0.753 -25.812 1.00 95.19 87 TYR A N 1
ATOM 687 C CA . TYR A 1 87 ? 12.869 -0.556 -24.708 1.00 95.19 87 TYR A CA 1
ATOM 688 C C . TYR A 1 87 ? 12.474 0.622 -23.802 1.00 95.19 87 TYR A C 1
ATOM 690 O O . TYR A 1 87 ? 12.468 0.480 -22.582 1.00 95.19 87 TYR A O 1
ATOM 698 N N . PHE A 1 88 ? 12.077 1.765 -24.373 1.00 94.81 88 PHE A N 1
ATOM 699 C CA . PHE A 1 88 ? 11.575 2.895 -23.582 1.00 94.81 88 PHE A CA 1
ATOM 700 C C . PHE A 1 88 ? 10.197 2.625 -22.974 1.00 94.81 88 PHE A C 1
ATOM 702 O O . PHE A 1 88 ? 9.917 3.118 -21.886 1.00 94.81 88 PHE A O 1
ATOM 709 N N . GLY A 1 89 ? 9.357 1.821 -23.633 1.00 94.56 89 GLY A N 1
ATOM 710 C CA . GLY A 1 89 ? 8.112 1.338 -23.038 1.00 94.56 89 GLY A CA 1
ATOM 711 C C . GLY A 1 89 ? 8.373 0.494 -21.789 1.00 94.56 89 GLY A C 1
ATOM 712 O O . GLY A 1 89 ? 7.743 0.715 -20.762 1.00 94.56 89 GLY A O 1
ATOM 713 N N . LEU A 1 90 ? 9.348 -0.420 -21.843 1.00 94.19 90 LEU A N 1
ATOM 714 C CA . LEU A 1 90 ? 9.755 -1.219 -20.682 1.00 94.19 90 LEU A CA 1
ATOM 715 C C . LEU A 1 90 ? 10.331 -0.366 -19.547 1.00 94.19 90 LEU A C 1
ATOM 717 O O . LEU A 1 90 ? 10.004 -0.612 -18.391 1.00 94.19 90 LEU A O 1
ATOM 721 N N . ASP A 1 91 ? 11.154 0.636 -19.866 1.00 92.75 91 ASP A N 1
ATOM 722 C CA . ASP A 1 91 ? 11.690 1.588 -18.882 1.00 92.75 91 ASP A CA 1
ATOM 723 C C . ASP A 1 91 ? 10.563 2.355 -18.167 1.00 92.75 91 ASP A C 1
ATOM 725 O O . ASP A 1 91 ? 10.576 2.484 -16.946 1.00 92.75 91 ASP A O 1
ATOM 729 N N . GLN A 1 92 ? 9.537 2.786 -18.911 1.00 90.56 92 GLN A N 1
ATOM 730 C CA . GLN A 1 92 ? 8.366 3.463 -18.348 1.00 90.56 92 GLN A CA 1
ATOM 731 C C . GLN A 1 92 ? 7.527 2.535 -17.458 1.00 90.56 92 GLN A C 1
ATOM 733 O O . GLN A 1 92 ? 7.145 2.926 -16.358 1.00 90.56 92 GLN A O 1
ATOM 738 N N . VAL A 1 93 ? 7.278 1.299 -17.901 1.00 91.06 93 VAL A N 1
ATOM 739 C CA . VAL A 1 93 ? 6.571 0.293 -17.090 1.00 91.06 93 VAL A CA 1
ATOM 740 C C . VAL A 1 93 ? 7.353 -0.022 -15.812 1.00 91.06 93 VAL A C 1
ATOM 742 O O . VAL A 1 93 ? 6.760 -0.158 -14.747 1.00 91.06 93 VAL A O 1
ATOM 745 N N . GLY A 1 94 ? 8.684 -0.105 -15.894 1.00 89.00 94 GLY A N 1
ATOM 746 C CA . GLY A 1 94 ? 9.548 -0.266 -14.724 1.00 89.00 94 GLY A CA 1
ATOM 747 C C . GLY A 1 94 ? 9.391 0.887 -13.733 1.00 89.00 94 GLY A C 1
ATOM 748 O O . GLY A 1 94 ? 9.199 0.640 -12.546 1.00 89.00 94 GLY A O 1
ATOM 749 N N . ALA A 1 95 ? 9.384 2.127 -14.228 1.00 86.25 95 ALA A N 1
ATOM 750 C CA . ALA A 1 95 ? 9.188 3.313 -13.397 1.00 86.25 95 ALA A CA 1
ATOM 751 C C . ALA A 1 95 ? 7.815 3.337 -12.698 1.00 86.25 95 ALA A C 1
ATOM 753 O O . ALA A 1 95 ? 7.740 3.717 -11.532 1.00 86.25 95 ALA A O 1
ATOM 754 N N . GLU A 1 96 ? 6.743 2.901 -13.370 1.00 87.12 96 GLU A N 1
ATOM 755 C CA . GLU A 1 96 ? 5.416 2.752 -12.745 1.00 87.12 96 GLU A CA 1
ATOM 756 C C . GLU A 1 96 ? 5.429 1.676 -11.644 1.00 87.12 96 GLU A C 1
ATOM 758 O O . GLU A 1 96 ? 4.921 1.893 -10.545 1.00 87.12 96 GLU A O 1
ATOM 763 N N . LEU A 1 97 ? 6.076 0.532 -11.895 1.00 86.69 97 LEU A N 1
ATOM 764 C CA . LEU A 1 97 ? 6.166 -0.571 -10.930 1.00 86.69 97 LEU A CA 1
ATOM 765 C C . LEU A 1 97 ? 7.017 -0.246 -9.689 1.00 86.69 97 LEU A C 1
ATOM 767 O O . LEU A 1 97 ? 6.845 -0.890 -8.652 1.00 86.69 97 LEU A O 1
ATOM 771 N N . GLU A 1 98 ? 7.923 0.730 -9.769 1.00 86.31 98 GLU A N 1
ATOM 772 C CA . GLU A 1 98 ? 8.728 1.188 -8.629 1.00 86.31 98 GLU A CA 1
ATOM 773 C C . GLU A 1 98 ? 7.904 1.946 -7.570 1.00 86.31 98 GLU A C 1
ATOM 775 O O . GLU A 1 98 ? 8.329 2.002 -6.414 1.00 86.31 98 GLU A O 1
ATOM 780 N N . SER A 1 99 ? 6.724 2.488 -7.912 1.00 84.75 99 SER A N 1
ATOM 781 C CA . SER A 1 99 ? 5.870 3.258 -6.987 1.00 84.75 99 SER A CA 1
ATOM 782 C C . SER A 1 99 ? 4.438 2.701 -6.888 1.00 84.75 99 SER A C 1
ATOM 784 O O . SER A 1 99 ? 3.479 3.352 -7.296 1.00 84.75 99 SER A O 1
ATOM 786 N N . PRO A 1 100 ? 4.239 1.516 -6.279 1.00 83.50 100 PRO A N 1
ATOM 787 C CA . PRO A 1 100 ? 2.959 0.801 -6.339 1.00 83.50 100 PRO A CA 1
ATOM 788 C C . PRO A 1 100 ? 1.814 1.442 -5.526 1.00 83.50 100 PRO A C 1
ATOM 790 O O . PRO A 1 100 ? 0.661 1.023 -5.655 1.00 83.50 100 PRO A O 1
ATOM 793 N N . TRP A 1 101 ? 2.111 2.434 -4.676 1.00 85.62 101 TRP A N 1
ATOM 794 C CA . TRP A 1 101 ? 1.122 3.199 -3.890 1.00 85.62 101 TRP A CA 1
ATOM 795 C C . TRP A 1 101 ? 0.857 4.604 -4.446 1.00 85.62 101 TRP A C 1
ATOM 797 O O . TRP A 1 101 ? 0.337 5.457 -3.722 1.00 85.62 101 TRP A O 1
ATOM 807 N N . GLY A 1 102 ? 1.244 4.868 -5.695 1.00 82.81 102 GLY A N 1
ATOM 808 C CA . GLY A 1 102 ? 0.975 6.133 -6.368 1.00 82.81 102 GLY A CA 1
ATOM 809 C C . GLY A 1 102 ? -0.511 6.370 -6.667 1.00 82.81 102 GLY A C 1
ATOM 810 O O . GLY A 1 102 ? -1.404 5.664 -6.198 1.00 82.81 102 GLY A O 1
ATOM 811 N N . VAL A 1 103 ? -0.776 7.399 -7.473 1.00 82.38 103 VAL A N 1
ATOM 812 C CA . VAL A 1 103 ? -2.134 7.800 -7.895 1.00 82.38 103 VAL A CA 1
ATOM 813 C C . VAL A 1 103 ? -2.457 7.429 -9.343 1.00 82.38 103 VAL A C 1
ATOM 815 O O . VAL A 1 103 ? -3.565 7.693 -9.802 1.00 82.38 103 VAL A O 1
ATOM 818 N N . ASP A 1 104 ? -1.506 6.832 -10.061 1.00 84.38 104 ASP A N 1
ATOM 819 C CA . ASP A 1 104 ? -1.711 6.370 -11.437 1.00 84.38 104 ASP A CA 1
ATOM 820 C C . ASP A 1 104 ? -2.732 5.229 -11.516 1.00 84.38 104 ASP A C 1
ATOM 822 O O . ASP A 1 104 ? -2.937 4.484 -10.556 1.00 84.38 104 ASP A O 1
ATOM 826 N N . GLU A 1 105 ? -3.346 5.067 -12.689 1.00 84.06 105 GLU A N 1
ATOM 827 C CA . GLU A 1 105 ? -4.433 4.106 -12.932 1.00 84.06 105 GLU A CA 1
ATOM 828 C C . GLU A 1 105 ? -4.043 2.648 -12.642 1.00 84.06 105 GLU A C 1
ATOM 830 O O . GLU A 1 105 ? -4.891 1.850 -12.247 1.00 84.06 105 GLU A O 1
ATOM 835 N N . ASN A 1 106 ? -2.760 2.311 -12.804 1.00 85.50 106 ASN A N 1
ATOM 836 C CA . ASN A 1 106 ? -2.231 0.959 -12.614 1.00 85.50 106 ASN A CA 1
ATOM 837 C C . ASN A 1 106 ? -1.791 0.665 -11.167 1.00 85.50 106 ASN A C 1
ATOM 839 O O . ASN A 1 106 ? -1.339 -0.446 -10.881 1.00 85.50 106 ASN A O 1
ATOM 843 N N . ASN A 1 107 ? -1.902 1.635 -10.255 1.00 89.00 107 ASN A N 1
ATOM 844 C CA . ASN A 1 107 ? -1.506 1.465 -8.859 1.00 89.00 107 ASN A CA 1
ATOM 845 C C . ASN A 1 107 ? -2.581 0.756 -8.031 1.00 89.00 107 ASN A C 1
ATOM 847 O O . ASN A 1 107 ? -3.741 0.613 -8.426 1.00 89.00 107 ASN A O 1
ATOM 851 N N . LEU A 1 108 ? -2.201 0.314 -6.829 1.00 87.88 108 LEU A N 1
ATOM 852 C CA . LEU A 1 108 ? -3.162 -0.277 -5.905 1.00 87.88 108 LEU A CA 1
ATOM 853 C C . LEU A 1 108 ? -4.199 0.770 -5.464 1.00 87.88 108 LEU A C 1
ATOM 855 O O . LEU A 1 108 ? -3.865 1.885 -5.066 1.00 87.88 108 LEU A O 1
ATOM 859 N N . ALA A 1 109 ? -5.472 0.371 -5.433 1.00 91.44 109 ALA A N 1
ATOM 860 C CA . ALA A 1 109 ? -6.587 1.223 -5.024 1.00 91.44 109 ALA A CA 1
ATOM 861 C C . ALA A 1 109 ? -6.664 1.407 -3.491 1.00 91.44 109 ALA A C 1
ATOM 863 O O . ALA A 1 109 ? -7.622 0.983 -2.841 1.00 91.44 109 ALA A O 1
ATOM 864 N N . LEU A 1 110 ? -5.658 2.055 -2.892 1.00 90.00 110 LEU A N 1
ATOM 865 C CA . LEU A 1 110 ? -5.536 2.212 -1.434 1.00 90.00 110 LEU A CA 1
ATOM 866 C C . LEU A 1 110 ? -6.731 2.933 -0.811 1.00 90.00 110 LEU A C 1
ATOM 868 O O . LEU A 1 110 ? -7.159 2.577 0.283 1.00 90.00 110 LEU A O 1
ATOM 872 N N . LEU A 1 111 ? -7.282 3.927 -1.510 1.00 90.69 111 LEU A N 1
ATOM 873 C CA . LEU A 1 111 ? -8.472 4.644 -1.053 1.00 90.69 111 LEU A CA 1
ATOM 874 C C . LEU A 1 111 ? -9.702 3.735 -1.009 1.0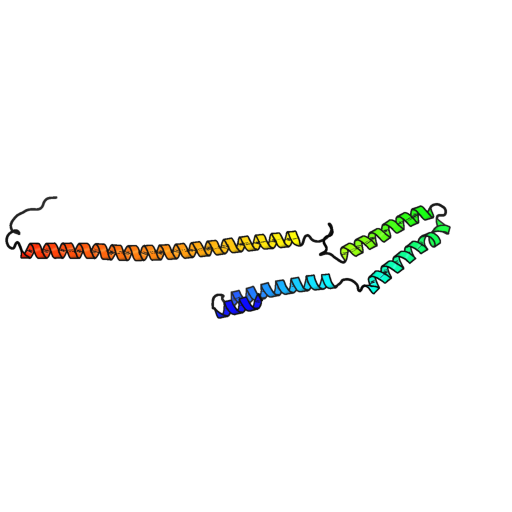0 90.69 111 LEU A C 1
ATOM 876 O O . LEU A 1 111 ? -10.476 3.816 -0.060 1.00 90.69 111 LEU A O 1
ATOM 880 N N . ALA A 1 112 ? -9.868 2.852 -1.997 1.00 92.44 112 ALA A N 1
ATOM 881 C CA . ALA A 1 112 ? -10.978 1.904 -2.014 1.00 92.44 112 ALA A CA 1
ATOM 882 C C . ALA A 1 112 ? -10.855 0.904 -0.856 1.00 92.44 112 ALA A C 1
ATOM 884 O O . ALA A 1 112 ? -11.794 0.753 -0.081 1.00 92.44 112 ALA A O 1
ATOM 885 N N . ILE A 1 113 ? -9.665 0.322 -0.675 1.00 93.06 113 ILE A N 1
ATOM 886 C CA . ILE A 1 113 ? -9.377 -0.612 0.426 1.00 93.06 113 ILE A CA 1
ATOM 887 C C . ILE A 1 113 ? -9.560 0.075 1.790 1.00 93.06 113 ILE A C 1
ATOM 889 O O . ILE A 1 113 ? -10.128 -0.502 2.715 1.00 93.06 113 ILE A O 1
ATOM 893 N N . GLY A 1 114 ? -9.099 1.321 1.928 1.00 93.44 114 GLY A N 1
ATOM 894 C CA . GLY A 1 114 ? -9.256 2.105 3.152 1.00 93.44 114 GLY A CA 1
ATOM 895 C C . GLY A 1 114 ? -10.718 2.418 3.470 1.00 93.44 114 GLY A C 1
ATOM 896 O O . GLY A 1 114 ? -11.129 2.300 4.623 1.00 93.44 114 GLY A O 1
ATOM 897 N N . ASN A 1 115 ? -11.514 2.767 2.457 1.00 96.00 115 ASN A N 1
ATOM 898 C CA . ASN A 1 115 ? -12.948 3.001 2.622 1.00 96.00 115 ASN A CA 1
ATOM 899 C C . ASN A 1 115 ? -13.685 1.721 3.027 1.00 96.00 115 ASN A C 1
ATOM 901 O O . ASN A 1 115 ? -14.475 1.758 3.967 1.00 96.00 115 ASN A O 1
ATOM 905 N N . GLU A 1 116 ? -13.375 0.592 2.388 1.00 96.69 116 GLU A N 1
ATOM 906 C CA . GLU A 1 116 ? -13.949 -0.711 2.736 1.00 96.69 116 GLU A CA 1
ATOM 907 C C . GLU A 1 116 ? -13.598 -1.114 4.179 1.00 96.69 116 GLU A C 1
ATOM 909 O O . GLU A 1 116 ? -14.457 -1.559 4.940 1.00 96.69 116 GLU A O 1
ATOM 914 N N . LEU A 1 117 ? -12.352 -0.888 4.610 1.00 95.81 117 LEU A N 1
ATOM 915 C CA . LEU A 1 117 ? -11.944 -1.126 5.996 1.00 95.81 117 LEU A CA 1
ATOM 916 C C . LEU A 1 117 ? -12.730 -0.249 6.984 1.00 95.81 117 LEU A C 1
ATOM 918 O O . LEU A 1 117 ? -13.166 -0.742 8.026 1.00 95.81 117 LEU A O 1
ATOM 922 N N . CYS A 1 118 ? -12.917 1.034 6.671 1.00 96.56 118 CYS A N 1
ATOM 923 C CA . CYS A 1 118 ? -13.703 1.950 7.498 1.00 96.56 118 CYS A CA 1
ATOM 924 C C . CYS A 1 118 ? -15.168 1.511 7.602 1.00 96.56 118 CYS A C 1
ATOM 926 O O . CYS A 1 118 ? -15.723 1.515 8.700 1.00 96.56 118 CYS A O 1
ATOM 928 N N . GLU A 1 119 ? -15.780 1.103 6.491 1.00 96.94 119 GLU A N 1
ATOM 929 C CA . GLU A 1 119 ? -17.164 0.620 6.460 1.00 96.94 119 GLU A CA 1
ATOM 930 C C . GLU A 1 119 ? -17.336 -0.671 7.273 1.00 96.94 119 GLU A C 1
ATOM 932 O O . GLU A 1 119 ? -18.264 -0.792 8.079 1.00 96.94 119 GLU A O 1
ATOM 937 N N . ASN A 1 120 ? -16.394 -1.606 7.142 1.00 96.50 120 ASN A N 1
ATOM 938 C CA . ASN A 1 120 ? -16.380 -2.841 7.922 1.00 96.50 120 ASN A CA 1
ATOM 939 C C . ASN A 1 120 ? -16.244 -2.566 9.428 1.00 96.50 120 ASN A C 1
ATOM 941 O O . ASN A 1 120 ? -16.968 -3.151 10.240 1.00 96.50 120 ASN A O 1
ATOM 945 N N . LEU A 1 121 ? -15.348 -1.652 9.816 1.00 95.75 121 LEU A N 1
ATOM 946 C CA . LEU A 1 121 ? -15.165 -1.258 11.216 1.00 95.75 121 LEU A CA 1
ATOM 947 C C . LEU A 1 121 ? -16.399 -0.551 11.783 1.00 95.75 121 LEU A C 1
ATOM 949 O O . LEU A 1 121 ? -16.788 -0.826 12.918 1.00 95.75 121 LEU A O 1
ATOM 953 N N . ASP A 1 122 ? -17.031 0.328 11.007 1.00 96.69 122 ASP A N 1
ATOM 954 C CA . ASP A 1 122 ? -18.254 1.018 11.416 1.00 96.69 122 ASP A CA 1
ATOM 955 C C . ASP A 1 122 ? -19.421 0.033 11.584 1.00 96.69 122 ASP A C 1
ATOM 957 O O . ASP A 1 122 ? -20.151 0.080 12.577 1.00 96.69 122 ASP A O 1
ATOM 961 N N . THR A 1 123 ? -19.546 -0.936 10.678 1.00 97.06 123 THR A N 1
ATOM 962 C CA . THR A 1 123 ? -20.545 -2.009 10.778 1.00 97.06 123 THR A CA 1
ATOM 963 C C . THR A 1 123 ? -20.344 -2.845 12.042 1.00 97.06 123 THR A C 1
ATOM 965 O O . THR A 1 123 ? -21.302 -3.107 12.781 1.00 97.06 123 THR A O 1
ATOM 968 N N . LEU A 1 124 ? -19.096 -3.214 12.346 1.00 95.62 124 LEU A N 1
ATOM 969 C CA . LEU A 1 124 ? -18.760 -3.946 13.567 1.00 95.62 124 LEU A CA 1
ATOM 970 C C . LEU A 1 124 ? -19.086 -3.120 14.820 1.00 95.62 124 LEU A C 1
ATOM 972 O O . LEU A 1 124 ? -19.736 -3.619 15.739 1.00 95.62 124 LEU A O 1
ATOM 976 N N . ALA A 1 125 ? -18.704 -1.841 14.838 1.00 94.94 125 ALA A N 1
ATOM 977 C CA . ALA A 1 125 ? -18.972 -0.940 15.956 1.00 94.94 125 ALA A CA 1
ATOM 978 C C . ALA A 1 125 ? -20.477 -0.768 16.208 1.00 94.94 125 ALA A C 1
ATOM 980 O O . ALA A 1 125 ? -20.928 -0.836 17.353 1.00 94.94 125 ALA A O 1
ATOM 981 N N . ARG A 1 126 ? -21.278 -0.597 15.149 1.00 95.19 126 ARG A N 1
ATOM 982 C CA . ARG A 1 126 ? -22.744 -0.507 15.253 1.00 95.19 126 ARG A CA 1
ATOM 983 C C . ARG A 1 126 ? -23.359 -1.788 15.804 1.00 95.19 126 ARG A C 1
ATOM 985 O O . ARG A 1 126 ? -24.294 -1.701 16.598 1.00 95.19 126 ARG A O 1
ATOM 992 N N . THR A 1 127 ? -22.834 -2.945 15.406 1.00 95.62 127 THR A N 1
ATOM 993 C CA . THR A 1 127 ? -23.309 -4.252 15.881 1.00 95.62 127 THR A CA 1
ATOM 994 C C . THR A 1 127 ? -23.069 -4.399 17.381 1.00 95.62 127 THR A C 1
ATOM 996 O O . THR A 1 127 ? -24.022 -4.596 18.131 1.00 95.62 127 THR A O 1
ATOM 999 N N . VAL A 1 128 ? -21.840 -4.150 17.844 1.00 93.38 128 VAL A N 1
ATOM 1000 C CA . VAL A 1 128 ? -21.498 -4.211 19.276 1.00 93.38 128 VAL A CA 1
ATOM 1001 C C . VAL A 1 128 ? -22.307 -3.197 20.091 1.00 93.38 128 VAL A C 1
ATOM 1003 O O . VAL A 1 128 ? -22.849 -3.518 21.146 1.00 93.38 128 VAL A O 1
ATOM 1006 N N . LEU A 1 129 ? -22.450 -1.958 19.606 1.00 93.00 129 LEU A N 1
ATOM 1007 C CA . LEU A 1 129 ? -23.249 -0.939 20.298 1.00 93.00 129 LEU A CA 1
ATOM 1008 C C . LEU A 1 129 ? -24.732 -1.309 20.395 1.00 93.00 129 LEU A C 1
ATOM 1010 O O . LEU A 1 129 ? -25.402 -0.885 21.339 1.00 93.00 129 LEU A O 1
ATOM 1014 N N . ARG A 1 130 ? -25.259 -2.051 19.418 1.00 93.81 130 ARG A N 1
ATOM 1015 C CA . ARG A 1 130 ? -26.633 -2.547 19.444 1.00 93.81 130 ARG A CA 1
ATOM 1016 C C . ARG A 1 130 ? -26.795 -3.635 20.500 1.00 93.81 130 ARG A C 1
ATOM 1018 O O . ARG A 1 130 ? -27.691 -3.500 21.327 1.00 93.81 130 ARG A O 1
ATOM 1025 N N . GLU A 1 131 ? -25.909 -4.625 20.522 1.00 92.56 131 GLU A N 1
ATOM 1026 C CA . GLU A 1 131 ? -25.914 -5.698 21.528 1.00 92.56 131 GLU A CA 1
ATOM 1027 C C . GLU A 1 131 ? -25.840 -5.122 22.949 1.00 92.56 131 GLU A C 1
ATOM 1029 O O . GLU A 1 131 ? -26.690 -5.415 23.787 1.00 92.56 131 GLU A O 1
ATOM 1034 N N . LEU A 1 132 ? -24.930 -4.171 23.189 1.00 89.56 132 LEU A N 1
ATOM 1035 C CA . LEU A 1 132 ? -24.811 -3.501 24.490 1.00 89.56 132 LEU A CA 1
ATOM 1036 C C . LEU A 1 132 ? -26.074 -2.719 24.887 1.00 89.56 132 LEU A C 1
ATOM 1038 O O . LEU A 1 132 ? -26.398 -2.612 26.072 1.00 89.56 132 LEU A O 1
ATOM 1042 N N . LYS A 1 133 ? -26.789 -2.122 23.924 1.00 92.31 133 LYS A N 1
ATOM 1043 C CA . LYS A 1 133 ? -28.065 -1.438 24.196 1.00 92.31 133 LYS A CA 1
ATOM 1044 C C . LYS A 1 133 ? -29.174 -2.431 24.522 1.00 92.31 133 LYS A C 1
ATOM 1046 O O . LYS A 1 133 ? -29.970 -2.149 25.415 1.00 92.31 133 LYS A O 1
ATOM 1051 N N . GLU A 1 134 ? -29.225 -3.555 23.814 1.00 91.94 134 GLU A N 1
ATOM 1052 C CA . GLU A 1 134 ? -30.205 -4.621 24.035 1.00 91.94 134 GLU A CA 1
ATOM 1053 C C . GLU A 1 134 ? -30.006 -5.268 25.415 1.00 91.94 134 GLU A C 1
ATOM 1055 O O . GLU A 1 134 ? -30.969 -5.367 26.177 1.00 91.94 134 GLU A O 1
ATOM 1060 N N . GLU A 1 135 ? -28.764 -5.576 25.801 1.00 89.50 135 GLU A N 1
ATOM 1061 C CA . GLU A 1 135 ? -28.430 -6.071 27.145 1.00 89.50 135 GLU A CA 1
ATOM 1062 C C . GLU A 1 135 ? -28.837 -5.078 28.239 1.00 89.50 135 GLU A C 1
ATOM 1064 O O . GLU A 1 135 ? -29.517 -5.438 29.202 1.00 89.50 135 GLU A O 1
ATOM 1069 N N . ARG A 1 136 ? -28.487 -3.795 28.079 1.00 87.94 136 ARG A N 1
ATOM 1070 C CA . ARG A 1 136 ? -28.862 -2.752 29.047 1.00 87.94 136 ARG A CA 1
ATOM 1071 C C . ARG A 1 136 ? -30.375 -2.586 29.170 1.00 87.94 136 ARG A C 1
ATOM 1073 O O . ARG A 1 136 ? -30.868 -2.395 30.280 1.00 87.94 136 ARG A O 1
ATOM 1080 N N . ALA A 1 137 ? -31.107 -2.654 28.060 1.00 86.06 137 ALA A N 1
ATOM 1081 C CA . ALA A 1 137 ? -32.565 -2.575 28.067 1.00 86.06 137 ALA A CA 1
ATOM 1082 C C . ALA A 1 137 ? -33.195 -3.798 28.751 1.00 86.06 137 ALA A C 1
ATOM 1084 O O . ALA A 1 137 ? -34.146 -3.640 29.514 1.00 86.06 137 ALA A O 1
ATOM 1085 N N . ALA A 1 138 ? -32.649 -4.999 28.534 1.00 87.19 138 ALA A N 1
ATOM 1086 C CA . ALA A 1 138 ? -33.102 -6.214 29.205 1.00 87.19 138 ALA A CA 1
ATOM 1087 C C . ALA A 1 138 ? -32.905 -6.131 30.727 1.00 87.19 138 ALA A C 1
ATOM 1089 O O . ALA A 1 138 ? -33.842 -6.412 31.475 1.00 87.19 138 ALA A O 1
ATOM 1090 N N . VAL A 1 139 ? -31.736 -5.664 31.181 1.00 86.00 139 VAL A N 1
ATOM 1091 C CA . VAL A 1 139 ? -31.447 -5.463 32.612 1.00 86.00 139 VAL A CA 1
ATOM 1092 C C . VAL A 1 139 ? -32.358 -4.391 33.216 1.00 86.00 139 VAL A C 1
ATOM 1094 O O . VAL A 1 139 ? -32.922 -4.595 34.289 1.00 86.00 139 VAL A O 1
ATOM 1097 N N . ALA A 1 140 ? -32.563 -3.267 32.522 1.00 84.31 140 ALA A N 1
ATOM 1098 C CA . ALA A 1 140 ? -33.467 -2.212 32.983 1.00 84.31 140 ALA A CA 1
ATOM 1099 C C . ALA A 1 140 ? -34.922 -2.699 33.092 1.00 84.31 140 ALA A C 1
ATOM 1101 O O . ALA A 1 140 ? -35.599 -2.387 34.070 1.00 84.31 140 ALA A O 1
ATOM 1102 N N . ASN A 1 141 ? -35.390 -3.496 32.125 1.00 84.38 141 ASN A N 1
ATOM 1103 C CA . ASN A 1 141 ? -36.729 -4.081 32.149 1.00 84.38 141 ASN A CA 1
ATOM 1104 C C . ASN A 1 141 ? -36.887 -5.117 33.270 1.00 84.38 141 ASN A C 1
ATOM 1106 O O . ASN A 1 141 ? -37.925 -5.130 33.926 1.00 84.38 141 ASN A O 1
ATOM 1110 N N . GLN A 1 142 ? -35.872 -5.955 33.517 1.00 80.19 142 GLN A N 1
ATOM 1111 C CA . GLN A 1 142 ? -35.866 -6.885 34.653 1.00 80.19 142 GLN A CA 1
ATOM 1112 C C . GLN A 1 142 ? -35.962 -6.135 35.982 1.00 80.19 142 GLN A C 1
ATOM 1114 O O . GLN A 1 142 ? -36.828 -6.448 36.794 1.00 80.19 142 GLN A O 1
ATOM 1119 N N . HIS A 1 143 ? -35.139 -5.101 36.168 1.00 81.06 143 HIS A N 1
ATOM 1120 C CA . HIS A 1 143 ? -35.163 -4.296 37.384 1.00 81.06 143 HIS A CA 1
ATOM 1121 C C . HIS A 1 143 ? -36.503 -3.565 37.569 1.00 81.06 143 HIS A C 1
ATOM 1123 O O . HIS A 1 143 ? -37.066 -3.564 38.660 1.00 81.06 143 HIS A O 1
ATOM 1129 N N . ALA A 1 144 ? -37.068 -2.994 36.499 1.00 80.38 144 ALA A N 1
ATOM 1130 C CA . ALA A 1 144 ? -38.379 -2.348 36.553 1.00 80.38 144 ALA A CA 1
ATOM 1131 C C . ALA A 1 144 ? -39.509 -3.336 36.900 1.00 80.38 144 ALA A C 1
ATOM 1133 O O . ALA A 1 144 ? -40.419 -2.976 37.646 1.00 80.38 144 ALA A O 1
ATOM 1134 N N . ALA A 1 145 ? -39.453 -4.570 36.387 1.00 81.25 145 ALA A N 1
ATOM 1135 C CA . ALA A 1 145 ? -40.427 -5.615 36.698 1.00 81.25 145 ALA A CA 1
ATOM 1136 C C . ALA A 1 145 ? -40.327 -6.091 38.157 1.00 81.25 145 ALA A C 1
ATOM 1138 O O . ALA A 1 145 ? -41.355 -6.298 38.799 1.00 81.25 145 ALA A O 1
ATOM 1139 N N . GLU A 1 146 ? -39.111 -6.220 38.690 1.00 85.44 146 GLU A N 1
ATOM 1140 C CA . GLU A 1 146 ? -38.868 -6.580 40.092 1.00 85.44 146 GLU A CA 1
ATOM 1141 C C . GLU A 1 146 ? -39.398 -5.501 41.048 1.00 85.44 146 GLU A C 1
ATOM 1143 O O . GLU A 1 146 ? -40.174 -5.803 41.955 1.00 85.44 146 GLU A O 1
ATOM 1148 N N . VAL A 1 147 ? -39.093 -4.227 40.776 1.00 83.94 147 VAL A N 1
ATOM 1149 C CA . VAL A 1 147 ? -39.602 -3.093 41.567 1.00 83.94 147 VAL A CA 1
ATOM 1150 C C . VAL A 1 147 ? -41.128 -2.988 41.478 1.00 83.94 147 VAL A C 1
ATOM 1152 O O . VAL A 1 147 ? -41.789 -2.728 42.483 1.00 83.94 147 VAL A O 1
ATOM 1155 N N . ALA A 1 148 ? -41.714 -3.206 40.296 1.00 83.75 148 ALA A N 1
ATOM 1156 C CA . ALA A 1 148 ? -43.168 -3.216 40.140 1.00 83.75 148 ALA A CA 1
ATOM 1157 C C . ALA A 1 148 ? -43.824 -4.335 40.969 1.00 83.75 148 ALA A C 1
ATOM 1159 O O . ALA A 1 148 ? -44.824 -4.083 41.639 1.00 83.75 148 ALA A O 1
ATOM 1160 N N . ALA A 1 149 ? -43.229 -5.533 40.990 1.00 83.12 149 ALA A N 1
ATOM 1161 C CA . ALA A 1 149 ? -43.715 -6.653 41.792 1.00 83.12 149 ALA A CA 1
ATOM 1162 C C . ALA A 1 149 ? -43.639 -6.373 43.306 1.00 83.12 149 ALA A C 1
ATOM 1164 O O . ALA A 1 149 ? -44.586 -6.689 44.030 1.00 83.12 149 ALA A O 1
ATOM 1165 N N . GLU A 1 150 ? -42.565 -5.736 43.789 1.00 85.06 150 GLU A N 1
ATOM 1166 C CA . GLU A 1 150 ? -42.459 -5.305 45.193 1.00 85.06 150 GLU A CA 1
ATOM 1167 C C . GLU A 1 150 ? -43.501 -4.235 45.555 1.00 85.06 150 GLU A C 1
ATOM 1169 O O . GLU A 1 150 ? -44.134 -4.305 46.615 1.00 85.06 150 GLU A O 1
ATOM 1174 N N . VAL A 1 151 ? -43.723 -3.256 44.671 1.00 87.19 151 VAL A N 1
ATOM 1175 C CA . VAL A 1 151 ? -44.723 -2.197 44.886 1.00 87.19 151 VAL A CA 1
ATOM 1176 C C . VAL A 1 151 ? -46.139 -2.775 44.919 1.00 87.19 151 VAL A C 1
ATOM 1178 O O . VAL A 1 151 ? -46.937 -2.388 45.779 1.00 87.19 151 VAL A O 1
ATOM 1181 N N . ASP A 1 152 ? -46.453 -3.719 44.031 1.00 85.81 152 ASP A N 1
ATOM 1182 C CA . ASP A 1 152 ? -47.757 -4.382 43.996 1.00 85.81 152 ASP A CA 1
ATOM 1183 C C . ASP A 1 152 ? -47.987 -5.264 45.233 1.00 85.81 152 ASP A C 1
ATOM 1185 O O . ASP A 1 152 ? -49.078 -5.232 45.810 1.00 85.81 152 ASP A O 1
ATOM 1189 N N . ALA A 1 153 ? -46.959 -5.973 45.713 1.00 86.44 153 ALA A N 1
ATOM 1190 C CA . ALA A 1 153 ? -47.033 -6.739 46.958 1.00 86.44 153 ALA A CA 1
ATOM 1191 C C . ALA A 1 153 ? -47.319 -5.833 48.171 1.00 86.44 153 ALA A C 1
ATOM 1193 O O . ALA A 1 153 ? -48.261 -6.088 48.926 1.00 86.44 153 ALA A O 1
ATOM 1194 N N . CYS A 1 154 ? -46.587 -4.721 48.307 1.00 84.50 154 CYS A N 1
ATOM 1195 C CA . CYS A 1 154 ? -46.795 -3.738 49.377 1.00 84.50 154 CYS A CA 1
ATOM 1196 C C . CYS A 1 154 ? -48.196 -3.097 49.311 1.00 84.50 154 CYS A C 1
ATOM 1198 O O . CYS A 1 154 ? -48.864 -2.908 50.333 1.00 84.50 154 CYS A O 1
ATOM 1200 N N . ARG A 1 155 ? -48.695 -2.814 48.099 1.00 88.38 155 ARG A N 1
ATOM 1201 C CA . ARG A 1 155 ? -50.053 -2.292 47.881 1.00 88.38 155 ARG A CA 1
ATOM 1202 C C . ARG A 1 155 ? -51.129 -3.288 48.324 1.00 88.38 155 ARG A C 1
ATOM 1204 O O . ARG A 1 155 ? -52.119 -2.872 48.932 1.00 88.38 155 ARG A O 1
ATOM 1211 N N . GLU A 1 156 ? -50.969 -4.572 48.018 1.00 87.25 156 GLU A N 1
ATOM 1212 C CA . GLU A 1 156 ? -51.918 -5.611 48.431 1.00 87.25 156 GLU A CA 1
ATOM 1213 C C . GLU A 1 156 ? -51.869 -5.873 49.946 1.00 87.25 156 GLU A C 1
ATOM 1215 O O . GLU A 1 156 ? -52.919 -6.032 50.576 1.00 87.25 156 GLU A O 1
ATOM 1220 N N . GLU A 1 157 ? -50.689 -5.824 50.569 1.00 85.31 157 GLU A N 1
ATOM 1221 C CA . GLU A 1 157 ? -50.550 -5.890 52.031 1.00 85.31 157 GLU A CA 1
ATOM 1222 C C . GLU A 1 157 ? -51.220 -4.704 52.734 1.00 85.31 157 GLU A C 1
ATOM 1224 O O . GLU A 1 157 ? -51.976 -4.902 53.691 1.00 85.31 157 GLU A O 1
ATOM 1229 N N . ALA A 1 158 ? -51.028 -3.485 52.223 1.00 80.25 158 ALA A N 1
ATOM 1230 C CA . ALA A 1 158 ? -51.671 -2.289 52.760 1.00 80.25 158 ALA A CA 1
ATOM 1231 C C . ALA A 1 158 ? -53.204 -2.401 52.704 1.00 80.25 158 ALA A C 1
ATOM 1233 O O . ALA A 1 158 ? -53.881 -2.112 53.693 1.00 80.25 158 ALA A O 1
ATOM 1234 N N . LYS A 1 159 ? -53.762 -2.897 51.588 1.00 87.44 159 LYS A N 1
ATOM 1235 C CA . LYS A 1 159 ? -55.208 -3.157 51.470 1.00 87.44 159 LYS A CA 1
ATOM 1236 C C . LYS A 1 159 ? -55.696 -4.173 52.504 1.00 87.44 159 LYS A C 1
ATOM 1238 O O . LYS A 1 159 ? -56.753 -3.957 53.099 1.00 87.44 159 LYS A O 1
ATOM 1243 N N . ARG A 1 160 ? -54.948 -5.260 52.734 1.00 84.62 160 ARG A N 1
ATOM 1244 C CA . ARG A 1 160 ? -55.297 -6.294 53.729 1.00 84.62 160 ARG A CA 1
ATOM 1245 C C . ARG A 1 160 ? -55.298 -5.735 55.150 1.00 84.62 160 ARG A C 1
ATOM 1247 O O . ARG A 1 160 ? -56.287 -5.918 55.857 1.00 84.62 160 ARG A O 1
ATOM 1254 N N . GLN A 1 161 ? -54.257 -4.993 55.531 1.00 81.81 161 GLN A N 1
ATOM 1255 C CA . GLN A 1 161 ? -54.180 -4.335 56.842 1.00 81.81 161 GLN A CA 1
ATOM 1256 C C . GLN A 1 161 ? -55.324 -3.338 57.045 1.00 81.81 161 GLN A C 1
ATOM 1258 O O . GLN A 1 161 ? -55.915 -3.276 58.123 1.00 81.81 161 GLN A O 1
ATOM 1263 N N . GLN A 1 162 ? -55.680 -2.588 56.000 1.00 79.06 162 GLN A N 1
ATOM 1264 C CA . GLN A 1 162 ? -56.786 -1.638 56.051 1.00 79.06 162 GLN A CA 1
ATOM 1265 C C . GLN A 1 162 ? -58.134 -2.352 56.250 1.00 79.06 162 GLN A C 1
ATOM 1267 O O . GLN A 1 162 ? -58.935 -1.936 57.088 1.00 79.06 162 GLN A O 1
ATOM 1272 N N . HIS A 1 163 ? -58.372 -3.458 55.535 1.00 82.19 163 HIS A N 1
ATOM 1273 C CA . HIS A 1 163 ? -59.572 -4.287 55.701 1.00 82.19 163 HIS A CA 1
ATOM 1274 C C . HIS A 1 163 ? -59.660 -4.892 57.110 1.00 82.19 163 HIS A C 1
ATOM 1276 O O . HIS A 1 163 ? -60.730 -4.898 57.726 1.00 82.19 163 HIS A O 1
ATOM 1282 N N . GLU A 1 164 ? -58.533 -5.362 57.647 1.00 81.62 164 GLU A N 1
ATOM 1283 C CA . GLU A 1 164 ? -58.449 -5.918 58.997 1.00 81.62 164 GLU A CA 1
ATOM 1284 C C . GLU A 1 164 ? -58.704 -4.848 60.070 1.00 81.62 164 GLU A C 1
ATOM 1286 O O . GLU A 1 164 ? -59.508 -5.072 60.979 1.00 81.62 164 GLU A O 1
ATOM 1291 N N . GLN A 1 165 ? -58.119 -3.651 59.928 1.00 77.75 165 GLN A N 1
ATOM 1292 C CA . GLN A 1 165 ? -58.384 -2.514 60.817 1.00 77.75 165 GLN A CA 1
ATOM 1293 C C . GLN A 1 165 ? -59.859 -2.099 60.792 1.00 77.75 165 GLN A C 1
ATOM 1295 O O . GLN A 1 165 ? -60.460 -1.940 61.856 1.00 77.75 165 GLN A O 1
ATOM 1300 N N . ILE A 1 166 ? -60.469 -1.969 59.609 1.00 77.88 166 ILE A N 1
ATOM 1301 C CA . ILE A 1 166 ? -61.896 -1.631 59.471 1.00 77.88 166 ILE A CA 1
ATOM 1302 C C . ILE A 1 166 ? -62.766 -2.693 60.158 1.00 77.88 166 ILE A C 1
ATOM 1304 O O . ILE A 1 166 ? -63.670 -2.355 60.925 1.00 77.88 166 ILE A O 1
ATOM 1308 N N . THR A 1 167 ? -62.455 -3.975 59.954 1.00 77.12 167 THR A N 1
ATOM 1309 C CA . THR A 1 167 ? -63.173 -5.093 60.585 1.00 77.12 167 THR A CA 1
ATOM 1310 C C . THR A 1 167 ? -63.020 -5.081 62.111 1.00 77.12 167 THR A C 1
ATOM 1312 O O . THR A 1 167 ? -63.988 -5.318 62.840 1.00 77.12 167 THR A O 1
ATOM 1315 N N . ALA A 1 168 ? -61.828 -4.764 62.625 1.00 74.88 168 ALA A N 1
ATOM 1316 C CA . ALA A 1 168 ? -61.566 -4.652 64.059 1.00 74.88 168 ALA A CA 1
ATOM 1317 C C . ALA A 1 168 ? -62.299 -3.462 64.704 1.00 74.88 168 ALA A C 1
ATOM 1319 O O . ALA A 1 168 ? -62.826 -3.591 65.813 1.00 74.88 168 ALA A O 1
ATOM 1320 N N . VAL A 1 169 ? -62.375 -2.321 64.009 1.00 74.31 169 VAL A N 1
ATOM 1321 C CA . VAL A 1 169 ? -63.134 -1.138 64.449 1.00 74.31 169 VAL A CA 1
ATOM 1322 C C . VAL A 1 169 ? -64.634 -1.437 64.468 1.00 74.31 169 VAL A C 1
ATOM 1324 O O . VAL A 1 169 ? -65.280 -1.195 65.487 1.00 74.31 169 VAL A O 1
ATOM 1327 N N . LEU A 1 170 ? -65.179 -2.038 63.403 1.00 70.94 170 LEU A N 1
ATOM 1328 C CA . LEU A 1 170 ? -66.586 -2.462 63.341 1.00 70.94 170 LEU A CA 1
ATOM 1329 C C . LEU A 1 170 ? -66.950 -3.410 64.493 1.00 70.94 170 LEU A C 1
ATOM 1331 O O . LEU A 1 170 ? -67.969 -3.206 65.151 1.00 70.94 170 LEU A O 1
ATOM 1335 N N . ARG A 1 171 ? -66.080 -4.382 64.807 1.00 73.75 171 ARG A N 1
ATOM 1336 C CA . ARG A 1 171 ? -66.257 -5.305 65.944 1.00 73.75 171 ARG A CA 1
ATOM 1337 C C . ARG A 1 171 ? -66.299 -4.584 67.300 1.00 73.75 171 ARG A C 1
ATOM 1339 O O . ARG A 1 171 ? -67.007 -5.028 68.197 1.00 73.75 171 ARG A O 1
ATOM 1346 N N . LYS A 1 172 ? -65.548 -3.489 67.465 1.00 71.94 172 LYS A N 1
ATOM 1347 C CA . LYS A 1 172 ? -65.526 -2.678 68.699 1.00 71.94 172 LYS A CA 1
ATOM 1348 C C . LYS A 1 172 ? -66.744 -1.762 68.843 1.00 71.94 172 LYS A C 1
ATOM 1350 O O . LYS A 1 172 ? -67.181 -1.529 69.965 1.00 71.94 172 LYS A O 1
ATOM 1355 N N . VAL A 1 173 ? -67.260 -1.225 67.736 1.00 66.56 173 VAL A N 1
ATOM 1356 C CA . VAL A 1 173 ? -68.375 -0.259 67.731 1.00 66.56 173 VAL A CA 1
ATOM 1357 C C . VAL A 1 173 ? -69.746 -0.956 67.771 1.00 66.56 173 VAL A C 1
ATOM 1359 O O . VAL A 1 173 ? -70.690 -0.399 68.324 1.00 66.56 173 VAL A O 1
ATOM 1362 N N . LEU A 1 174 ? -69.861 -2.189 67.259 1.00 55.69 174 LEU A N 1
ATOM 1363 C CA . LEU A 1 174 ? -71.096 -2.990 67.258 1.00 55.69 174 LEU A CA 1
ATOM 1364 C C . LEU A 1 174 ? -70.919 -4.332 68.005 1.00 55.69 174 LEU A C 1
ATOM 1366 O O . LEU A 1 174 ? -70.716 -5.367 67.371 1.00 55.69 174 LEU A O 1
ATOM 1370 N N . PRO A 1 175 ? -71.049 -4.371 69.347 1.00 54.75 175 PRO A N 1
ATOM 1371 C CA . PRO A 1 175 ? -70.917 -5.613 70.120 1.00 54.75 175 PRO A CA 1
ATOM 1372 C C . PRO A 1 175 ? -72.123 -6.573 70.021 1.00 54.75 175 PRO A C 1
ATOM 1374 O O . PRO A 1 175 ? -72.032 -7.696 70.507 1.00 54.75 175 PRO A O 1
ATOM 1377 N N . HIS A 1 176 ? -73.240 -6.175 69.392 1.00 49.78 176 HIS A N 1
ATOM 1378 C CA . HIS A 1 176 ? -74.491 -6.956 69.382 1.00 49.78 176 HIS A CA 1
ATOM 1379 C C . HIS A 1 176 ? -75.060 -7.326 67.998 1.00 49.78 176 HIS A C 1
ATOM 1381 O O . HIS A 1 176 ? -76.166 -7.849 67.929 1.00 49.78 176 HIS A O 1
ATOM 1387 N N . ALA A 1 177 ? -74.327 -7.133 66.897 1.00 48.38 177 ALA A N 1
ATOM 1388 C CA . ALA A 1 177 ? -74.815 -7.488 65.552 1.00 48.38 177 ALA A CA 1
ATOM 1389 C C . ALA A 1 177 ? -74.299 -8.840 65.011 1.00 48.38 177 ALA A C 1
ATOM 1391 O O . ALA A 1 177 ? -74.470 -9.136 63.834 1.00 48.38 177 ALA A O 1
ATOM 1392 N N . THR A 1 178 ? -73.673 -9.680 65.841 1.00 46.28 178 THR A N 1
ATOM 1393 C CA . THR A 1 178 ? -73.205 -11.029 65.455 1.00 46.28 178 THR A CA 1
ATOM 1394 C C . THR A 1 178 ? -74.121 -12.156 65.933 1.00 46.28 178 THR A C 1
ATOM 1396 O O . THR A 1 178 ? -73.698 -13.306 66.034 1.00 46.28 178 THR A O 1
ATOM 1399 N N . GLN A 1 179 ? -75.398 -11.864 66.185 1.00 45.78 179 GLN A N 1
ATOM 1400 C CA . GLN A 1 179 ? -76.429 -12.898 66.211 1.00 45.78 179 GLN A CA 1
ATOM 1401 C C . GLN A 1 179 ? -77.430 -12.646 65.082 1.00 45.78 179 GLN A C 1
ATOM 1403 O O . GLN A 1 179 ? -78.164 -11.665 65.077 1.00 45.78 179 GLN A O 1
ATOM 1408 N N . SER A 1 180 ? -77.441 -13.596 64.148 1.00 45.69 180 SER A N 1
ATOM 1409 C CA . SER A 1 180 ? -78.266 -13.708 62.940 1.00 45.69 180 SER A CA 1
ATOM 1410 C C . SER A 1 180 ? -77.772 -12.948 61.699 1.00 45.69 180 SER A C 1
ATOM 1412 O O . SER A 1 180 ? -78.025 -11.768 61.512 1.00 45.69 180 SER A O 1
ATOM 1414 N N . MET A 1 181 ? -77.118 -13.679 60.791 1.00 34.44 181 MET A N 1
ATOM 1415 C CA . MET A 1 181 ? -77.695 -13.968 59.472 1.00 34.44 181 MET A CA 1
ATOM 1416 C C . MET A 1 181 ? -76.958 -15.146 58.798 1.00 34.44 181 MET A C 1
ATOM 1418 O O . MET A 1 181 ? -75.753 -15.301 59.003 1.00 34.44 181 MET A O 1
ATOM 1422 N N . PRO A 1 182 ? -77.674 -16.021 58.063 1.00 46.88 182 PRO A N 1
ATOM 1423 C CA . PRO A 1 182 ? -77.127 -17.237 57.471 1.00 46.88 182 PRO A CA 1
ATOM 1424 C C . PRO A 1 182 ? -76.440 -16.974 56.124 1.00 46.88 182 PRO A C 1
ATOM 1426 O O . PRO A 1 182 ? -76.654 -15.949 55.483 1.00 46.88 182 PRO A O 1
ATOM 1429 N N . ALA A 1 183 ? -75.629 -17.952 55.716 1.00 44.81 183 ALA A N 1
ATOM 1430 C CA . ALA A 1 183 ? -74.913 -18.014 54.450 1.00 44.81 183 ALA A CA 1
ATOM 1431 C C . ALA A 1 183 ? -75.795 -17.673 53.238 1.00 44.81 183 ALA A C 1
ATOM 1433 O O . ALA A 1 183 ? -76.856 -18.270 53.049 1.00 44.81 183 ALA A O 1
ATOM 1434 N N . VAL A 1 184 ? -75.305 -16.775 52.384 1.00 40.38 184 VAL A N 1
ATOM 1435 C CA . VAL A 1 184 ? -75.775 -16.619 51.007 1.00 40.38 184 VAL A CA 1
ATOM 1436 C C . VAL A 1 184 ? -74.548 -16.588 50.096 1.00 40.38 184 VAL A C 1
ATOM 1438 O O . VAL A 1 184 ? -73.693 -15.724 50.264 1.00 40.38 184 VAL A O 1
ATOM 1441 N N . VAL A 1 185 ? -74.514 -17.617 49.239 1.00 37.31 185 VAL A N 1
ATOM 1442 C CA . VAL A 1 185 ? -73.907 -17.793 47.900 1.00 37.31 185 VAL A CA 1
ATOM 1443 C C . VAL A 1 185 ? -72.740 -16.888 47.519 1.00 37.31 185 VAL A C 1
ATOM 1445 O O . VAL A 1 185 ? -72.962 -15.672 47.346 1.00 37.31 185 VAL A O 1
#

Foldseek 3Di:
DVLVVLVVCVVVVVDDPVRSVVVVVVVVVVVVVVVVVVVLQVVQDPPVVLVVVVVVLVVVLVCQLVVCCVPPPPCSVVVSVVVNCVSVVVSVVVVCVSHQCDPDPNHDPVVVVVVVVVVVVVVVVVVVVVVVVVVVVVVVVVVVVVVVVVVVVVVVVVVVVVVVVVVVVCCVVCVDPPPDDDDDD

pLDDT: mean 86.34, std 12.25, range [34.44, 97.06]